Protein AF-A0A351GIJ2-F1 (afdb_monomer_lite)

Structure (mmCIF, N/CA/C/O backbone):
data_AF-A0A351GIJ2-F1
#
_entry.id   AF-A0A351GIJ2-F1
#
loop_
_atom_site.group_PDB
_atom_site.id
_atom_site.type_symbol
_atom_site.label_atom_id
_atom_site.label_alt_id
_atom_site.label_comp_id
_atom_site.label_asym_id
_atom_site.label_entity_id
_atom_site.label_seq_id
_atom_site.pdbx_PDB_ins_code
_atom_site.Cartn_x
_atom_site.Cartn_y
_atom_site.Cartn_z
_atom_site.occupancy
_atom_site.B_iso_or_equiv
_atom_site.auth_seq_id
_atom_site.auth_comp_id
_atom_site.auth_asym_id
_atom_site.auth_atom_id
_atom_site.pdbx_PDB_model_num
ATOM 1 N N . MET A 1 1 ? 12.794 -3.996 -39.818 1.00 76.31 1 MET A N 1
ATOM 2 C CA . MET A 1 1 ? 11.858 -4.117 -38.677 1.00 76.31 1 MET A CA 1
ATOM 3 C C . MET A 1 1 ? 11.477 -5.567 -38.357 1.00 76.31 1 MET A C 1
ATOM 5 O O . MET A 1 1 ? 12.179 -6.161 -37.555 1.00 76.31 1 MET A O 1
ATOM 9 N N . ARG A 1 2 ? 10.475 -6.217 -38.983 1.00 88.00 2 ARG A N 1
ATOM 10 C CA . ARG A 1 2 ? 10.070 -7.598 -38.590 1.00 88.00 2 ARG A CA 1
ATOM 11 C C . ARG A 1 2 ? 11.188 -8.650 -38.690 1.00 88.00 2 ARG A C 1
ATOM 13 O O . ARG A 1 2 ? 11.377 -9.437 -37.772 1.00 88.00 2 ARG A O 1
ATOM 20 N N . HIS A 1 3 ? 11.938 -8.670 -39.792 1.00 91.38 3 HIS A N 1
ATOM 21 C CA . HIS A 1 3 ? 13.037 -9.630 -39.973 1.00 91.38 3 HIS A CA 1
ATOM 22 C C . HIS A 1 3 ? 14.173 -9.437 -38.955 1.00 91.38 3 HIS A C 1
ATOM 24 O O . HIS A 1 3 ? 14.807 -10.408 -38.554 1.00 91.38 3 HIS A O 1
ATOM 30 N N . GLU A 1 4 ? 14.421 -8.200 -38.521 1.00 92.75 4 GLU A N 1
ATOM 31 C CA . GLU A 1 4 ? 15.403 -7.901 -37.473 1.00 92.75 4 GLU A CA 1
ATOM 32 C C . GLU A 1 4 ? 14.892 -8.355 -36.111 1.00 92.75 4 GLU A C 1
ATOM 34 O O . GLU A 1 4 ? 15.634 -9.022 -35.401 1.00 92.75 4 GLU A O 1
ATOM 39 N N . ALA A 1 5 ? 13.614 -8.111 -35.799 1.00 92.12 5 ALA A N 1
ATOM 40 C CA . ALA A 1 5 ? 12.988 -8.603 -34.576 1.00 92.12 5 ALA A CA 1
ATOM 41 C C . ALA A 1 5 ? 13.119 -10.127 -34.440 1.00 92.12 5 ALA A C 1
ATOM 43 O O . ALA A 1 5 ? 13.542 -10.615 -33.397 1.00 92.12 5 ALA A O 1
ATOM 44 N N . VAL A 1 6 ? 12.868 -10.883 -35.516 1.00 93.56 6 VAL A N 1
ATOM 45 C CA . VAL A 1 6 ? 13.059 -12.345 -35.521 1.00 93.56 6 VAL A CA 1
ATOM 46 C C . VAL A 1 6 ? 14.516 -12.725 -35.234 1.00 93.56 6 VAL A C 1
ATOM 48 O O . VAL A 1 6 ? 14.766 -13.610 -34.418 1.00 93.56 6 VAL A O 1
ATOM 51 N N . LYS A 1 7 ? 15.494 -12.049 -35.852 1.00 93.75 7 LYS A N 1
ATOM 52 C CA . LYS A 1 7 ? 16.920 -12.295 -35.570 1.00 93.75 7 LYS A CA 1
ATOM 53 C C . LYS A 1 7 ? 17.274 -11.987 -34.112 1.00 93.75 7 LYS A C 1
ATOM 55 O O . LYS A 1 7 ? 17.999 -12.762 -33.493 1.00 93.75 7 LYS A O 1
ATOM 60 N N . THR A 1 8 ? 16.743 -10.897 -33.555 1.00 92.81 8 THR A N 1
ATOM 61 C CA . THR A 1 8 ? 16.929 -10.527 -32.147 1.00 92.81 8 THR A CA 1
ATOM 62 C C . THR A 1 8 ? 16.378 -11.605 -31.224 1.00 92.81 8 THR A C 1
ATOM 64 O O . THR A 1 8 ? 17.114 -12.063 -30.352 1.00 92.81 8 THR A O 1
ATOM 67 N N . VAL A 1 9 ? 15.144 -12.067 -31.450 1.00 91.75 9 VAL A N 1
ATOM 68 C CA . VAL A 1 9 ? 14.516 -13.153 -30.675 1.00 91.75 9 VAL A CA 1
ATOM 69 C C . VAL A 1 9 ? 15.395 -14.404 -30.682 1.00 91.75 9 VAL A C 1
ATOM 71 O O . VAL A 1 9 ? 15.708 -14.936 -29.622 1.00 91.75 9 VAL A O 1
ATOM 74 N N . LEU A 1 10 ? 15.864 -14.833 -31.859 1.00 91.25 10 LEU A N 1
ATOM 75 C CA . LEU A 1 10 ? 16.705 -16.029 -32.013 1.00 91.25 10 LEU A CA 1
ATOM 76 C C . LEU A 1 10 ? 18.059 -15.924 -31.289 1.00 91.25 10 LEU A C 1
ATOM 78 O O . LEU A 1 10 ? 18.666 -16.943 -30.968 1.00 91.25 10 LEU A O 1
ATOM 82 N N . SER A 1 11 ? 18.540 -14.706 -31.030 1.00 92.00 11 SER A N 1
ATOM 83 C CA . SER A 1 11 ? 19.789 -14.461 -30.299 1.00 92.00 11 SER A CA 1
ATOM 84 C C . SER A 1 11 ? 19.625 -14.443 -28.772 1.00 92.00 11 SER A C 1
ATOM 86 O O . SER A 1 11 ? 20.621 -14.552 -28.049 1.00 92.00 11 SER A O 1
ATOM 88 N N . ARG A 1 12 ? 18.390 -14.305 -28.259 1.00 90.00 12 ARG A N 1
ATOM 89 C CA . ARG A 1 12 ? 18.123 -14.224 -26.816 1.00 90.00 12 ARG A CA 1
ATOM 90 C C . ARG A 1 12 ? 18.382 -15.588 -26.172 1.00 90.00 12 ARG A C 1
ATOM 92 O O . ARG A 1 12 ? 17.851 -16.610 -26.592 1.00 90.00 12 ARG A O 1
ATOM 99 N N . LYS A 1 13 ? 19.201 -15.605 -25.118 1.00 86.31 13 LYS A N 1
ATOM 100 C CA . LYS A 1 13 ? 19.408 -16.788 -24.273 1.00 86.31 13 LYS A CA 1
ATOM 101 C C . LYS A 1 13 ? 18.549 -16.660 -23.025 1.00 86.31 13 LYS A C 1
ATOM 103 O O . LYS A 1 13 ? 18.655 -15.657 -22.320 1.00 86.31 13 LYS A O 1
ATOM 108 N N . ASN A 1 14 ? 17.758 -17.686 -22.725 1.00 80.88 14 ASN A N 1
ATOM 109 C CA . ASN A 1 14 ? 17.020 -17.754 -21.469 1.00 80.88 14 ASN A CA 1
ATOM 110 C C . ASN A 1 14 ? 18.013 -17.777 -20.303 1.00 80.88 14 ASN A C 1
ATOM 112 O O . ASN A 1 14 ? 18.781 -18.727 -20.144 1.00 80.88 14 ASN A O 1
ATOM 116 N N . LYS A 1 15 ? 18.018 -16.715 -19.498 1.00 77.12 15 LYS A N 1
ATOM 117 C CA . LYS A 1 15 ? 18.771 -16.674 -18.246 1.00 77.12 15 LYS A CA 1
ATOM 118 C C . LYS A 1 15 ? 17.846 -17.135 -17.131 1.00 77.12 15 LYS A C 1
ATOM 120 O O . LYS A 1 15 ? 17.004 -16.374 -16.671 1.00 77.12 15 LYS A O 1
ATOM 125 N N . PHE A 1 16 ? 18.011 -18.380 -16.706 1.00 72.50 16 PHE A N 1
ATOM 126 C CA . PHE A 1 16 ? 17.404 -18.861 -15.472 1.00 72.50 16 PHE A CA 1
ATOM 127 C C . PHE A 1 16 ? 18.376 -18.603 -14.328 1.00 72.50 16 PHE A C 1
ATOM 129 O O . PHE A 1 16 ? 19.448 -19.203 -14.262 1.00 72.50 16 PHE A O 1
ATOM 136 N N . THR A 1 17 ? 18.017 -17.693 -13.432 1.00 69.38 17 THR A N 1
ATOM 137 C CA . THR A 1 17 ? 18.768 -17.477 -12.197 1.00 69.38 17 THR A CA 1
ATOM 138 C C . THR A 1 17 ? 18.188 -18.402 -11.132 1.00 69.38 17 THR A C 1
ATOM 140 O O . THR A 1 17 ? 17.121 -18.129 -10.585 1.00 69.38 17 THR A O 1
ATOM 143 N N . TYR A 1 18 ? 18.867 -19.516 -10.846 1.00 61.94 18 TYR A N 1
ATOM 144 C CA . TYR A 1 18 ? 18.498 -20.384 -9.727 1.00 61.94 18 TYR A CA 1
ATOM 145 C C . TYR A 1 18 ? 18.818 -19.668 -8.410 1.00 61.94 18 TYR A C 1
ATOM 147 O O . TYR A 1 18 ? 19.984 -19.504 -8.051 1.00 61.94 18 TYR A O 1
ATOM 155 N N . LYS A 1 19 ? 17.790 -19.210 -7.691 1.00 64.81 19 LYS A N 1
ATOM 156 C CA . LYS A 1 19 ? 17.934 -18.587 -6.367 1.00 64.81 19 LYS A CA 1
ATOM 157 C C . LYS A 1 19 ? 17.954 -19.642 -5.246 1.00 64.81 19 LYS A C 1
ATOM 159 O O . LYS A 1 19 ? 17.155 -19.542 -4.332 1.00 64.81 19 LYS A O 1
ATOM 164 N N . GLY A 1 20 ? 18.866 -20.618 -5.286 1.00 73.19 20 GLY A N 1
ATOM 165 C CA . GLY A 1 20 ? 19.113 -21.544 -4.162 1.00 73.19 20 GLY A CA 1
ATOM 166 C C . GLY A 1 20 ? 17.870 -22.260 -3.596 1.00 73.19 20 GLY A C 1
ATOM 167 O O . GLY A 1 20 ? 16.821 -22.316 -4.234 1.00 73.19 20 GLY A O 1
ATOM 168 N N . ASP A 1 21 ? 17.988 -22.790 -2.374 1.00 75.00 21 ASP A N 1
ATOM 169 C CA . ASP A 1 21 ? 16.849 -23.335 -1.624 1.00 75.00 21 ASP A CA 1
ATOM 170 C C . ASP A 1 21 ? 15.984 -22.190 -1.075 1.00 75.00 21 ASP A C 1
ATOM 172 O O . ASP A 1 21 ? 16.304 -21.548 -0.069 1.00 75.00 21 ASP A O 1
ATOM 176 N N . VAL A 1 22 ? 14.870 -21.912 -1.753 1.00 77.38 22 VAL A N 1
ATOM 177 C CA . VAL A 1 22 ? 13.901 -20.895 -1.332 1.00 77.38 22 VAL A CA 1
ATOM 178 C C . VAL A 1 22 ? 12.926 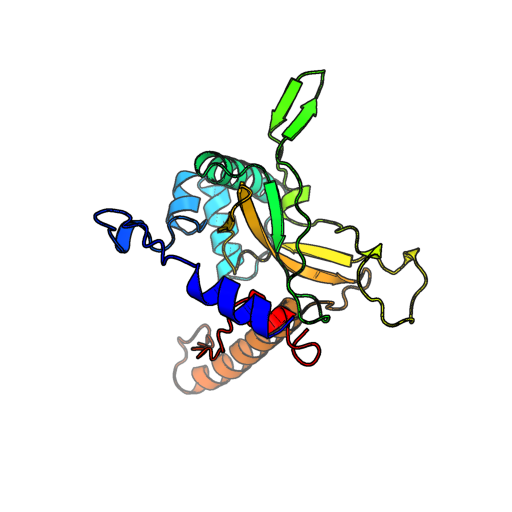-21.507 -0.329 1.00 77.38 22 VAL A C 1
ATOM 180 O O . VAL A 1 22 ? 12.096 -22.345 -0.672 1.00 77.38 22 VAL A O 1
ATOM 183 N N . SER A 1 23 ? 12.968 -21.046 0.921 1.00 87.88 23 SER A N 1
ATOM 184 C CA . SER A 1 23 ? 11.896 -21.336 1.876 1.00 87.88 23 SER A CA 1
ATOM 185 C C . SER A 1 23 ? 10.701 -20.427 1.590 1.00 87.88 23 SER A C 1
ATOM 187 O O . SER A 1 23 ? 10.776 -19.219 1.821 1.00 87.88 23 SER A O 1
ATOM 189 N N . PHE A 1 24 ? 9.591 -21.005 1.123 1.00 87.25 24 PHE A N 1
ATOM 190 C CA . PHE A 1 24 ? 8.362 -20.257 0.832 1.00 87.25 24 PHE A CA 1
ATOM 191 C C . PHE A 1 24 ? 7.872 -19.463 2.048 1.00 87.25 24 PHE A C 1
ATOM 193 O O . PHE A 1 24 ? 7.564 -18.285 1.926 1.00 87.25 24 PHE A O 1
ATOM 200 N N . THR A 1 25 ? 7.902 -20.063 3.241 1.00 89.38 25 THR A N 1
ATOM 201 C CA . THR A 1 25 ? 7.499 -19.408 4.494 1.00 89.38 25 THR A CA 1
ATOM 202 C C . THR A 1 25 ? 8.353 -18.186 4.828 1.00 89.38 25 THR A C 1
ATOM 204 O O . THR A 1 25 ? 7.851 -17.245 5.427 1.00 89.38 25 THR A O 1
ATOM 207 N N . LYS A 1 26 ? 9.638 -18.178 4.443 1.00 87.12 26 LYS A N 1
ATOM 208 C CA . LYS A 1 26 ? 10.516 -17.013 4.638 1.00 87.12 26 LYS A CA 1
ATOM 209 C C . LYS A 1 26 ? 10.301 -15.925 3.587 1.00 87.12 26 LYS A C 1
ATOM 211 O O . LYS A 1 26 ? 10.627 -14.774 3.852 1.00 87.12 26 LYS A O 1
ATOM 216 N N . LEU A 1 27 ? 9.833 -16.294 2.395 1.00 88.56 27 LEU A N 1
ATOM 217 C CA . LEU A 1 27 ? 9.631 -15.374 1.275 1.00 88.56 27 LEU A CA 1
ATOM 218 C C . LEU A 1 27 ? 8.240 -14.732 1.302 1.00 88.56 27 LEU A C 1
ATOM 220 O O . LEU A 1 27 ? 8.090 -13.555 0.981 1.00 88.56 27 LEU A O 1
ATOM 224 N N . TYR A 1 28 ? 7.224 -15.490 1.706 1.00 91.56 28 TYR A N 1
ATOM 225 C CA . TYR A 1 28 ? 5.869 -14.986 1.873 1.00 91.56 28 TYR A CA 1
ATOM 226 C C . TYR A 1 28 ? 5.856 -13.817 2.869 1.00 91.56 28 TYR A C 1
ATOM 228 O O . TYR A 1 28 ? 6.431 -13.913 3.950 1.00 91.56 28 TYR A O 1
ATOM 236 N N . ASN A 1 29 ? 5.237 -12.700 2.477 1.00 93.12 29 ASN A N 1
ATOM 237 C CA . ASN A 1 29 ? 5.194 -11.437 3.226 1.00 93.12 29 ASN A CA 1
ATOM 238 C C . ASN A 1 29 ? 6.552 -10.811 3.598 1.00 93.12 29 ASN A C 1
ATOM 240 O O . ASN A 1 29 ? 6.585 -9.824 4.328 1.00 93.12 29 ASN A O 1
ATOM 244 N N . SER A 1 30 ? 7.684 -11.285 3.062 1.00 93.56 30 SER A N 1
ATOM 245 C CA . SER A 1 30 ? 9.007 -10.800 3.488 1.00 93.56 30 SER A CA 1
ATOM 246 C C . SER A 1 30 ? 9.236 -9.303 3.242 1.00 93.56 30 SER A C 1
ATOM 248 O O . SER A 1 30 ? 10.095 -8.700 3.888 1.00 93.56 30 SER A O 1
ATOM 250 N N . ASN A 1 31 ? 8.495 -8.721 2.299 1.00 96.88 31 ASN A N 1
ATOM 251 C CA . ASN A 1 31 ? 8.547 -7.315 1.903 1.00 96.88 31 ASN A CA 1
ATOM 252 C C . ASN A 1 31 ? 7.256 -6.560 2.258 1.00 96.88 31 ASN A C 1
ATOM 254 O O . ASN A 1 31 ? 6.973 -5.533 1.655 1.00 96.88 31 ASN A O 1
ATOM 258 N N . VAL A 1 32 ? 6.470 -7.047 3.218 1.00 97.81 32 VAL A N 1
ATOM 259 C CA . VAL A 1 32 ? 5.226 -6.407 3.667 1.00 97.81 32 VAL A CA 1
ATOM 260 C C . VAL A 1 32 ? 5.387 -5.964 5.121 1.00 97.81 32 VAL A C 1
ATOM 262 O O . VAL A 1 32 ? 5.930 -6.701 5.941 1.00 97.81 32 VAL A O 1
ATOM 265 N N . PHE A 1 33 ? 4.937 -4.753 5.448 1.00 97.81 33 PHE A N 1
ATOM 266 C CA . PHE A 1 33 ? 4.900 -4.230 6.812 1.00 97.81 33 PHE A CA 1
ATOM 267 C C . PHE A 1 33 ? 3.660 -4.773 7.533 1.00 97.81 33 PHE A C 1
ATOM 269 O O . PHE A 1 33 ? 2.686 -4.060 7.774 1.00 97.81 33 PHE A O 1
ATOM 276 N N . ASP A 1 34 ? 3.668 -6.084 7.764 1.00 95.31 34 ASP A N 1
ATOM 277 C CA . ASP A 1 34 ? 2.567 -6.849 8.345 1.00 95.31 34 ASP A CA 1
ATOM 278 C C . ASP A 1 34 ? 2.554 -6.813 9.888 1.00 95.31 34 ASP A C 1
ATOM 280 O O . ASP A 1 34 ? 3.276 -6.039 10.513 1.00 95.31 34 ASP A O 1
ATOM 284 N N . ASP A 1 35 ? 1.706 -7.631 10.526 1.00 94.75 35 ASP A N 1
ATOM 285 C CA . ASP A 1 35 ? 1.580 -7.688 11.994 1.00 94.75 35 ASP A CA 1
ATOM 286 C C . ASP A 1 35 ? 2.915 -7.964 12.699 1.00 94.75 35 ASP A C 1
ATOM 288 O O . ASP A 1 35 ? 3.213 -7.326 13.709 1.00 94.75 35 ASP A O 1
ATOM 292 N N . LEU A 1 36 ? 3.732 -8.873 12.157 1.00 94.25 36 LEU A N 1
ATOM 293 C CA . LEU A 1 36 ? 5.030 -9.217 12.737 1.00 94.25 36 LEU A CA 1
ATOM 294 C C . LEU A 1 36 ? 6.000 -8.046 12.606 1.00 94.25 36 LEU A C 1
ATOM 296 O O . LEU A 1 36 ? 6.571 -7.610 13.604 1.00 94.25 36 LEU A O 1
ATOM 300 N N . ALA A 1 37 ? 6.110 -7.471 11.407 1.00 96.31 37 ALA A N 1
ATOM 301 C CA . ALA A 1 37 ? 6.961 -6.308 11.191 1.00 96.31 37 ALA A CA 1
ATOM 302 C C . ALA A 1 37 ? 6.529 -5.112 12.057 1.00 96.31 37 ALA A C 1
ATOM 304 O O . ALA A 1 37 ? 7.365 -4.424 12.641 1.00 96.31 37 ALA A O 1
ATOM 305 N N . MET A 1 38 ? 5.226 -4.874 12.209 1.00 97.19 38 MET A N 1
ATOM 306 C CA . MET A 1 38 ? 4.739 -3.809 13.079 1.00 97.19 38 MET A CA 1
ATOM 307 C C . MET A 1 38 ? 5.091 -4.053 14.551 1.00 97.19 38 MET A C 1
ATOM 309 O O . MET A 1 38 ? 5.428 -3.101 15.247 1.00 97.19 38 MET A O 1
ATOM 313 N N . ARG A 1 39 ? 5.045 -5.295 15.045 1.00 96.75 39 ARG A N 1
ATOM 314 C CA . ARG A 1 39 ? 5.441 -5.613 16.430 1.00 96.75 39 ARG A CA 1
ATOM 315 C C . ARG A 1 39 ? 6.930 -5.407 16.685 1.00 96.75 39 ARG A C 1
ATOM 317 O O . ARG A 1 39 ? 7.287 -4.987 17.781 1.00 96.75 39 ARG A O 1
ATOM 324 N N . ASP A 1 40 ? 7.765 -5.686 15.690 1.00 96.94 40 ASP A N 1
ATOM 325 C CA . ASP A 1 40 ? 9.220 -5.565 15.808 1.00 96.94 40 ASP A CA 1
ATOM 326 C C . ASP A 1 40 ? 9.698 -4.106 15.723 1.00 96.94 40 ASP A C 1
ATOM 328 O O . ASP A 1 40 ? 10.693 -3.742 16.351 1.00 96.94 40 ASP A O 1
ATOM 332 N N . PHE A 1 41 ? 8.998 -3.261 14.956 1.00 97.81 41 PHE A N 1
ATOM 333 C CA . PHE A 1 41 ? 9.453 -1.901 14.633 1.00 97.81 41 PHE A CA 1
ATOM 334 C C . PHE A 1 41 ? 8.611 -0.771 15.243 1.00 97.81 41 PHE A C 1
ATOM 336 O O . PHE A 1 41 ? 9.037 0.386 15.207 1.00 97.81 41 PHE A O 1
ATOM 343 N N . LEU A 1 42 ? 7.426 -1.052 15.793 1.00 97.56 42 LEU A N 1
ATOM 344 C CA . LEU A 1 42 ? 6.580 -0.045 16.443 1.00 97.56 42 LEU A CA 1
ATOM 345 C C . LEU A 1 42 ? 6.619 -0.172 17.967 1.00 97.56 42 LEU A C 1
ATOM 347 O O . LEU A 1 42 ? 6.766 -1.255 18.527 1.00 97.56 42 LEU A O 1
ATOM 351 N N . SER A 1 43 ? 6.389 0.949 18.658 1.00 95.50 43 SER A N 1
ATOM 352 C CA . SER A 1 43 ? 6.037 0.883 20.078 1.00 95.50 43 SER A CA 1
ATOM 353 C C . SER A 1 43 ? 4.690 0.174 20.251 1.00 95.50 43 SER A C 1
ATOM 355 O O . SER A 1 43 ? 3.850 0.173 19.344 1.00 95.50 43 SER A O 1
ATOM 357 N N . LYS A 1 44 ? 4.446 -0.378 21.443 1.00 95.81 44 LYS A N 1
ATOM 358 C CA . LYS A 1 44 ? 3.183 -1.049 21.770 1.00 95.81 44 LYS A CA 1
ATOM 359 C C . LYS A 1 44 ? 1.971 -0.153 21.492 1.00 95.81 44 LYS A C 1
ATOM 361 O O . LYS A 1 44 ? 0.992 -0.599 20.902 1.00 95.81 44 LYS A O 1
ATOM 366 N N . GLU A 1 45 ? 2.053 1.119 21.865 1.00 95.75 45 GLU A N 1
ATOM 367 C CA . GLU A 1 45 ? 0.979 2.101 21.695 1.00 95.75 45 GLU A CA 1
ATOM 368 C C . GLU A 1 45 ? 0.729 2.417 20.215 1.00 95.75 45 GLU A C 1
ATOM 370 O O . GLU A 1 45 ? -0.423 2.501 19.784 1.00 95.75 45 GLU A O 1
ATOM 375 N N . ALA A 1 46 ? 1.798 2.559 19.425 1.00 96.06 46 ALA A N 1
ATOM 376 C CA . ALA A 1 46 ? 1.700 2.794 17.989 1.00 96.06 46 ALA A CA 1
ATOM 377 C C . ALA A 1 46 ? 1.090 1.580 17.270 1.00 96.06 46 ALA A C 1
ATOM 379 O O . ALA A 1 46 ? 0.149 1.743 16.492 1.00 96.06 46 ALA A O 1
ATOM 380 N N . TYR A 1 47 ? 1.549 0.368 17.596 1.00 96.75 47 TYR A N 1
ATOM 381 C CA . TYR A 1 47 ? 0.981 -0.884 17.091 1.00 96.75 47 TYR A CA 1
ATOM 382 C C . TYR A 1 47 ? -0.515 -1.011 17.415 1.00 96.75 47 TYR A C 1
ATOM 384 O O . TYR A 1 47 ? -1.329 -1.287 16.530 1.00 96.75 47 TYR A O 1
ATOM 392 N N . GLU A 1 48 ? -0.904 -0.774 18.671 1.00 95.38 48 GLU A N 1
ATOM 393 C CA . GLU A 1 48 ? -2.307 -0.822 19.090 1.00 95.38 48 GLU A CA 1
ATOM 394 C C . GLU A 1 48 ? -3.152 0.239 18.374 1.00 95.38 48 GLU A C 1
ATOM 396 O O . GLU A 1 48 ? -4.302 -0.028 18.017 1.00 95.38 48 GLU A O 1
ATOM 401 N N . SER A 1 49 ? -2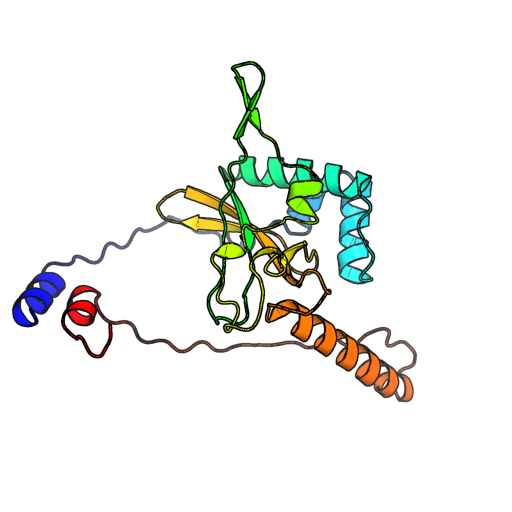.593 1.430 18.133 1.00 94.94 49 SER A N 1
ATOM 402 C CA . SER A 1 49 ? -3.268 2.498 17.393 1.00 94.94 49 SER A CA 1
ATOM 403 C C . SER A 1 49 ? -3.522 2.111 15.934 1.00 94.94 49 SER A C 1
ATOM 405 O O . SER A 1 49 ? -4.636 2.313 15.449 1.00 94.94 49 SER A O 1
ATOM 407 N N . VAL A 1 50 ? -2.530 1.544 15.238 1.00 95.44 50 VAL A N 1
ATOM 408 C CA . VAL A 1 50 ? -2.696 1.067 13.852 1.00 95.44 50 VAL A CA 1
ATOM 409 C C . VAL A 1 50 ? -3.680 -0.099 13.813 1.00 95.44 50 VAL A C 1
ATOM 411 O O . VAL A 1 50 ? -4.632 -0.075 13.040 1.00 95.44 50 VAL A O 1
ATOM 414 N N . SER A 1 51 ? -3.541 -1.069 14.717 1.00 94.81 51 SER A N 1
ATOM 415 C CA . SER A 1 51 ? -4.431 -2.234 14.797 1.00 94.81 51 SER A CA 1
ATOM 416 C C . SER A 1 51 ? -5.896 -1.850 15.028 1.00 94.81 51 SER A C 1
ATOM 418 O O . SER A 1 51 ? -6.796 -2.441 14.430 1.00 94.81 51 SER A O 1
ATOM 420 N N . LYS A 1 52 ? -6.159 -0.851 15.881 1.00 93.31 52 LYS A N 1
ATOM 421 C CA . LYS A 1 52 ? -7.508 -0.296 16.077 1.00 93.31 52 LYS A CA 1
ATOM 422 C C . LYS A 1 52 ? -8.000 0.441 14.837 1.00 93.31 52 LYS A C 1
ATOM 424 O O . LYS A 1 52 ? -9.169 0.313 14.495 1.00 93.31 52 LYS A O 1
ATOM 429 N N . SER A 1 53 ? -7.129 1.182 14.153 1.00 93.19 53 SER A N 1
ATOM 430 C CA . SER A 1 53 ? -7.475 1.857 12.898 1.00 93.19 53 SER A CA 1
ATOM 431 C C . SER A 1 53 ? -7.921 0.862 11.824 1.00 93.19 53 SER A C 1
ATOM 433 O O . SER A 1 53 ? -8.994 1.027 11.253 1.00 93.19 53 SER A O 1
ATOM 435 N N . VAL A 1 54 ? -7.173 -0.230 11.647 1.00 92.56 54 VAL A N 1
ATOM 436 C CA . VAL A 1 54 ? -7.483 -1.312 10.697 1.00 92.56 54 VAL A CA 1
ATOM 437 C C . VAL A 1 54 ? -8.813 -1.998 11.022 1.00 92.56 54 VAL A C 1
ATOM 439 O O . VAL A 1 54 ? -9.606 -2.259 10.124 1.00 92.56 54 VAL A O 1
ATOM 442 N N . LYS A 1 55 ? -9.068 -2.302 12.303 1.00 88.62 55 LYS A N 1
ATOM 443 C CA . LYS A 1 55 ? -10.258 -3.062 12.728 1.00 88.62 55 LYS A CA 1
ATOM 444 C C . LYS A 1 55 ? -11.527 -2.221 12.828 1.00 88.62 55 LYS A C 1
ATOM 446 O O . LYS A 1 55 ? -12.610 -2.722 12.558 1.00 88.62 55 LYS A O 1
ATOM 451 N N . GLU A 1 56 ? -11.401 -0.978 13.283 1.00 87.31 56 GLU A N 1
ATOM 452 C CA . GLU A 1 56 ? -12.536 -0.134 13.676 1.00 87.31 56 GLU A CA 1
ATOM 453 C C . GLU A 1 56 ? -12.702 1.099 12.773 1.00 87.31 56 GLU A C 1
ATOM 455 O O . GLU A 1 56 ? -13.626 1.883 12.980 1.00 87.31 56 GLU A O 1
ATOM 460 N N . GLY A 1 57 ? -11.804 1.323 11.806 1.00 84.00 57 GLY A N 1
ATOM 461 C CA . GLY A 1 57 ? -11.816 2.513 10.947 1.00 84.00 57 GLY A CA 1
ATOM 462 C C . GLY A 1 57 ? -11.488 3.813 11.691 1.00 84.00 57 GLY A C 1
ATOM 463 O O . GLY A 1 57 ? -11.847 4.900 11.239 1.00 84.00 57 GLY A O 1
ATOM 464 N N . LYS A 1 58 ? -10.847 3.726 12.864 1.00 84.56 58 LYS A N 1
ATOM 465 C CA . LYS A 1 58 ? -10.497 4.897 13.681 1.00 84.56 58 LYS A CA 1
ATOM 466 C C . LYS A 1 58 ? -9.308 5.655 13.104 1.00 84.56 58 LYS A C 1
ATOM 468 O O . LYS A 1 58 ? -8.351 5.060 12.619 1.00 84.56 58 LYS A O 1
ATOM 473 N N . THR A 1 59 ? -9.323 6.976 13.237 1.00 86.75 59 THR A N 1
ATOM 474 C CA . THR A 1 59 ? -8.201 7.832 12.835 1.00 86.75 59 THR A CA 1
ATOM 475 C C . THR A 1 59 ? -6.985 7.612 13.733 1.00 86.75 59 THR A C 1
ATOM 477 O O . THR A 1 59 ? -7.111 7.583 14.961 1.00 86.75 59 THR A O 1
ATOM 480 N N . ILE A 1 60 ? -5.797 7.540 13.138 1.00 89.69 60 ILE A N 1
ATOM 481 C CA . ILE A 1 60 ? -4.530 7.529 13.875 1.00 89.69 60 ILE A CA 1
ATOM 482 C C . ILE A 1 60 ? -4.184 8.975 14.235 1.00 89.69 60 ILE A C 1
ATOM 484 O O . ILE A 1 60 ? -4.092 9.839 13.365 1.00 89.69 60 ILE A O 1
ATOM 488 N N . ASN A 1 61 ? -4.009 9.262 15.526 1.00 89.44 61 ASN A N 1
ATOM 489 C CA . ASN A 1 61 ? -3.644 10.613 15.945 1.00 89.44 61 ASN A CA 1
ATOM 490 C C . ASN A 1 61 ? -2.215 10.964 15.501 1.00 89.44 61 ASN A C 1
ATOM 492 O O . ASN A 1 61 ? -1.369 10.091 15.304 1.00 89.44 61 ASN A O 1
ATOM 496 N N . ARG A 1 62 ? -1.927 12.264 15.400 1.00 89.81 62 ARG A N 1
ATOM 497 C CA . ARG A 1 62 ? -0.650 12.758 14.872 1.00 89.81 62 ARG A CA 1
ATOM 498 C C . ARG A 1 62 ? 0.574 12.222 15.615 1.00 89.81 62 ARG A C 1
ATOM 500 O O . ARG A 1 62 ? 1.565 11.878 14.982 1.00 89.81 62 ARG A O 1
ATOM 507 N N . LYS A 1 63 ? 0.503 12.145 16.946 1.00 93.12 63 LYS A N 1
ATOM 508 C CA . LYS A 1 63 ? 1.610 11.653 17.773 1.00 93.12 63 LYS A CA 1
ATOM 509 C C . LYS A 1 63 ? 1.913 10.190 17.452 1.00 93.12 63 LYS A C 1
ATOM 511 O O . LYS A 1 63 ? 3.067 9.839 17.250 1.00 93.12 63 LYS A O 1
ATOM 516 N N . MET A 1 64 ? 0.883 9.349 17.372 1.00 94.81 64 MET A N 1
ATOM 517 C CA . MET A 1 64 ? 1.038 7.941 17.003 1.00 94.81 64 MET A CA 1
ATOM 518 C C . MET A 1 64 ? 1.527 7.799 15.565 1.00 94.81 64 MET A C 1
ATOM 520 O O . MET A 1 64 ? 2.426 7.005 15.323 1.00 94.81 64 MET A O 1
ATOM 524 N N . ALA A 1 65 ? 1.022 8.612 14.636 1.00 94.12 65 ALA A N 1
ATOM 525 C CA . ALA A 1 65 ? 1.493 8.615 13.256 1.00 94.12 65 ALA A CA 1
ATOM 526 C C . ALA A 1 65 ? 2.994 8.931 13.135 1.00 94.12 65 ALA A C 1
ATOM 528 O O . ALA A 1 65 ? 3.655 8.364 12.273 1.00 94.12 65 ALA A O 1
ATOM 529 N N . GLU A 1 66 ? 3.552 9.776 14.008 1.00 95.19 66 GLU A N 1
ATOM 530 C CA . GLU A 1 66 ? 4.994 10.067 14.019 1.00 95.19 66 GLU A CA 1
ATOM 531 C C . GLU A 1 66 ? 5.806 8.834 14.439 1.00 95.19 66 GLU A C 1
ATOM 533 O O . GLU A 1 66 ? 6.797 8.484 13.799 1.00 95.19 66 GLU A O 1
ATOM 538 N N . HIS A 1 67 ? 5.344 8.118 15.468 1.00 95.81 67 HIS A N 1
ATOM 539 C CA . HIS A 1 67 ? 5.959 6.857 15.885 1.00 95.81 67 HIS A CA 1
ATOM 540 C C . HIS A 1 67 ? 5.841 5.778 14.801 1.00 95.81 67 HIS A C 1
ATOM 542 O O . HIS A 1 67 ? 6.809 5.060 14.549 1.00 95.81 67 HIS A O 1
ATOM 548 N N . VAL A 1 68 ? 4.688 5.693 14.128 1.00 97.06 68 VAL A N 1
ATOM 549 C CA . VAL A 1 68 ? 4.472 4.764 13.011 1.00 97.06 68 VAL A CA 1
ATOM 550 C C . VAL A 1 68 ? 5.392 5.092 11.842 1.00 97.06 68 VAL A C 1
ATOM 552 O O . VAL A 1 68 ? 6.052 4.191 11.335 1.00 97.06 68 VAL A O 1
ATOM 555 N N . ALA A 1 69 ? 5.497 6.364 11.449 1.00 96.50 69 ALA A N 1
ATOM 556 C CA . ALA A 1 69 ? 6.404 6.795 10.390 1.00 96.50 69 ALA A CA 1
ATOM 557 C C . ALA A 1 69 ? 7.856 6.437 10.737 1.00 96.50 69 ALA A C 1
ATOM 559 O O . ALA A 1 69 ? 8.547 5.816 9.933 1.00 96.50 69 ALA A O 1
ATOM 560 N N . SER A 1 70 ? 8.306 6.726 11.962 1.00 96.69 70 SER A N 1
ATOM 561 C CA . SER A 1 70 ? 9.661 6.373 12.396 1.00 96.69 70 SER A CA 1
ATOM 562 C C . SER A 1 70 ? 9.935 4.866 12.309 1.00 96.69 70 SER A C 1
ATOM 564 O O . SER A 1 70 ? 10.972 4.471 11.775 1.00 96.69 70 SER A O 1
ATOM 566 N N . GLY A 1 71 ? 9.024 4.023 12.804 1.00 97.56 71 GLY A N 1
ATOM 567 C CA . GLY A 1 71 ? 9.196 2.569 12.761 1.00 97.56 71 GLY A CA 1
ATOM 568 C C . GLY A 1 71 ? 9.105 1.995 11.344 1.00 97.56 71 GLY A C 1
ATOM 569 O O . GLY A 1 71 ? 9.943 1.190 10.948 1.00 97.56 71 GLY A O 1
ATOM 570 N N . MET A 1 72 ? 8.162 2.482 10.532 1.00 98.12 72 MET A N 1
ATOM 571 C CA . MET A 1 72 ? 8.023 2.096 9.124 1.00 98.12 72 MET A CA 1
ATOM 572 C C . MET A 1 72 ? 9.263 2.485 8.304 1.00 98.12 72 MET A C 1
ATOM 574 O O . MET A 1 72 ? 9.720 1.698 7.477 1.00 98.12 72 MET A O 1
ATOM 578 N N . LYS A 1 73 ? 9.861 3.654 8.576 1.00 97.44 73 LYS A N 1
ATOM 579 C CA . LYS A 1 73 ? 11.140 4.079 7.985 1.00 97.44 73 LYS A CA 1
ATOM 580 C C . LYS A 1 73 ? 12.264 3.118 8.351 1.00 97.44 73 LYS A C 1
ATOM 582 O O . LYS A 1 73 ? 12.975 2.653 7.470 1.00 97.44 73 LYS A O 1
ATOM 587 N N . GLN A 1 74 ? 12.427 2.813 9.640 1.00 97.62 74 GLN A N 1
ATOM 588 C CA . GLN A 1 74 ? 13.471 1.895 10.110 1.00 97.62 74 GLN A CA 1
ATOM 589 C C . GLN A 1 74 ? 13.327 0.509 9.479 1.00 97.62 74 GLN A C 1
ATOM 591 O O . GLN A 1 74 ? 14.313 -0.062 9.014 1.00 97.62 74 GLN A O 1
ATOM 596 N N . TRP A 1 75 ? 12.097 0.001 9.390 1.00 98.19 75 TRP A N 1
ATOM 597 C CA . TRP A 1 75 ? 11.808 -1.243 8.689 1.00 98.19 75 TRP A CA 1
ATOM 598 C C . TRP A 1 75 ? 12.193 -1.163 7.209 1.00 98.19 75 TRP A C 1
ATOM 600 O O . TRP A 1 75 ? 12.936 -2.019 6.726 1.00 98.19 75 TRP A O 1
ATOM 610 N N . ALA A 1 76 ? 11.770 -0.118 6.497 1.00 98.00 76 ALA A N 1
ATOM 611 C CA . ALA A 1 76 ? 12.064 0.051 5.078 1.00 98.00 76 ALA A CA 1
ATOM 612 C C . ALA A 1 76 ? 13.574 0.155 4.801 1.00 98.00 76 ALA A C 1
ATOM 614 O O . ALA A 1 76 ? 14.092 -0.514 3.904 1.00 98.00 76 ALA A O 1
ATOM 615 N N . LEU A 1 77 ? 14.302 0.918 5.619 1.00 96.62 77 LEU A N 1
ATOM 616 C CA . LEU A 1 77 ? 15.760 1.034 5.548 1.00 96.62 77 LEU A CA 1
ATOM 617 C C . LEU A 1 77 ? 16.453 -0.302 5.845 1.00 96.62 77 LEU A C 1
ATOM 619 O O . LEU A 1 77 ? 17.402 -0.658 5.152 1.00 96.62 77 LEU A O 1
ATOM 623 N N . SER A 1 78 ? 15.944 -1.099 6.796 1.00 96.94 78 SER A N 1
ATOM 624 C CA . SER A 1 78 ? 16.463 -2.455 7.056 1.00 96.94 78 SER A CA 1
ATOM 625 C C . SER A 1 78 ? 16.303 -3.393 5.851 1.00 96.94 78 SER A C 1
ATOM 627 O O . SER A 1 78 ? 17.070 -4.341 5.678 1.00 96.94 78 SER A O 1
ATOM 629 N N . LYS A 1 79 ? 15.330 -3.101 4.979 1.00 96.00 79 LYS A N 1
ATOM 630 C CA . LYS A 1 79 ? 15.109 -3.776 3.695 1.00 96.00 79 LYS A CA 1
ATOM 631 C C . LYS A 1 79 ? 15.887 -3.128 2.548 1.00 96.00 79 LYS A C 1
ATOM 633 O O . LYS A 1 79 ? 15.782 -3.600 1.420 1.00 96.00 79 LYS A O 1
ATOM 638 N N . GLY A 1 80 ? 16.689 -2.097 2.802 1.00 95.25 80 GLY A N 1
ATOM 639 C CA . GLY A 1 80 ? 17.487 -1.394 1.798 1.00 95.25 80 GLY A CA 1
ATOM 640 C C . GLY A 1 80 ? 16.683 -0.444 0.911 1.00 95.25 80 GLY A C 1
ATOM 641 O O . GLY A 1 80 ? 17.140 -0.121 -0.184 1.00 95.25 80 GLY A O 1
ATOM 642 N N . ALA A 1 81 ? 15.487 -0.027 1.336 1.00 96.94 81 ALA A N 1
ATOM 643 C CA . ALA A 1 81 ? 14.732 0.991 0.619 1.00 96.94 81 ALA A CA 1
ATOM 644 C C . ALA A 1 81 ? 15.419 2.356 0.734 1.00 96.94 81 ALA A C 1
ATOM 646 O O . ALA A 1 81 ? 15.854 2.748 1.813 1.00 96.94 81 ALA A O 1
ATOM 647 N N . SER A 1 82 ? 15.500 3.086 -0.374 1.00 94.69 82 SER A N 1
ATOM 648 C CA . SER A 1 82 ? 16.071 4.442 -0.415 1.00 94.69 82 SER A CA 1
ATOM 649 C C . SER A 1 82 ? 15.011 5.526 -0.604 1.00 94.69 82 SER A C 1
ATOM 651 O O . SER A 1 82 ? 15.242 6.682 -0.246 1.00 94.69 82 SER A O 1
ATOM 653 N N . HIS A 1 83 ? 13.846 5.136 -1.121 1.00 95.00 83 HIS A N 1
ATOM 654 C CA . HIS A 1 83 ? 12.726 6.016 -1.424 1.00 95.00 83 HIS A CA 1
ATOM 655 C C . HIS A 1 83 ? 11.440 5.498 -0.784 1.00 95.00 83 HIS A C 1
ATOM 657 O O . HIS A 1 83 ? 11.329 4.319 -0.432 1.00 95.00 83 HIS A O 1
ATOM 663 N N . TYR A 1 84 ? 10.448 6.373 -0.702 1.00 95.62 84 TYR A N 1
ATOM 664 C CA . TYR A 1 84 ? 9.064 6.028 -0.427 1.00 95.62 84 TYR A CA 1
ATOM 665 C C . TYR A 1 84 ? 8.137 6.668 -1.461 1.00 95.62 84 TYR A C 1
ATOM 667 O O . TYR A 1 84 ? 8.506 7.610 -2.160 1.00 95.62 84 TYR A O 1
ATOM 675 N N . THR A 1 85 ? 6.930 6.131 -1.578 1.00 93.88 85 THR A N 1
ATOM 676 C CA . THR A 1 85 ? 5.895 6.654 -2.460 1.00 93.88 85 THR A CA 1
ATOM 677 C C . THR A 1 85 ? 4.508 6.385 -1.896 1.00 93.88 85 THR A C 1
ATOM 679 O O . THR A 1 85 ? 4.260 5.343 -1.283 1.00 93.88 85 THR A O 1
ATOM 682 N N . HIS A 1 86 ? 3.590 7.319 -2.130 1.00 93.38 86 HIS A N 1
ATOM 683 C CA . HIS A 1 86 ? 2.159 7.078 -1.974 1.00 93.38 86 HIS A CA 1
ATOM 684 C C . HIS A 1 86 ? 1.672 6.309 -3.193 1.00 93.38 86 HIS A C 1
ATOM 686 O O . HIS A 1 86 ? 1.735 6.811 -4.312 1.00 93.38 86 HIS A O 1
ATOM 692 N N . TRP A 1 87 ? 1.217 5.085 -2.961 1.00 93.94 87 TRP A N 1
ATOM 693 C CA . TRP A 1 87 ? 0.833 4.139 -3.995 1.00 93.94 87 TRP A CA 1
ATOM 694 C C . TRP A 1 87 ? -0.689 4.114 -4.124 1.00 93.94 87 TRP A C 1
ATOM 696 O O . TRP A 1 87 ? -1.388 3.652 -3.217 1.00 93.94 87 TRP A O 1
ATOM 706 N N . PHE A 1 88 ? -1.206 4.627 -5.242 1.00 91.31 88 PHE A N 1
ATOM 707 C CA . PHE A 1 88 ? -2.646 4.725 -5.487 1.00 91.31 88 PHE A CA 1
ATOM 708 C C . PHE A 1 88 ? -2.999 4.555 -6.969 1.00 91.31 88 PHE A C 1
ATOM 710 O O . PHE A 1 88 ? -2.155 4.659 -7.858 1.00 91.31 88 PHE A O 1
ATOM 717 N N . GLN A 1 89 ? -4.277 4.284 -7.234 1.00 90.69 89 GLN A N 1
ATOM 718 C CA . GLN A 1 89 ? -4.817 4.047 -8.574 1.00 90.69 89 GLN A CA 1
ATOM 719 C C . GLN A 1 89 ? -5.830 5.145 -8.927 1.00 90.69 89 GLN A C 1
ATOM 721 O O . GLN A 1 89 ? -7.010 5.013 -8.580 1.00 90.69 89 GLN A O 1
ATOM 726 N N . PRO A 1 90 ? -5.392 6.246 -9.567 1.00 87.06 90 PRO A N 1
ATOM 727 C CA . P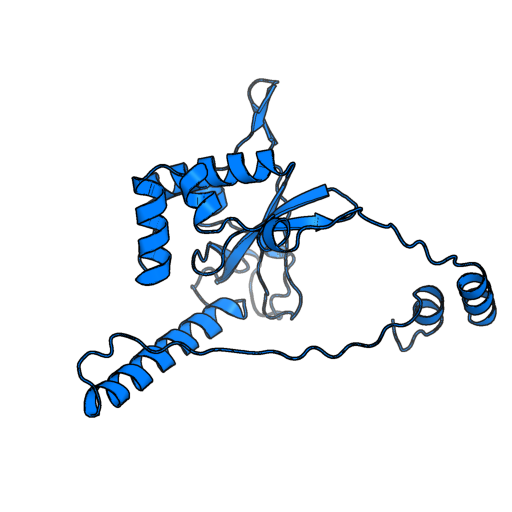RO A 1 90 ? -6.291 7.294 -10.036 1.00 87.06 90 PRO A CA 1
ATOM 728 C C . PRO A 1 90 ? -7.269 6.787 -11.105 1.00 87.06 90 PRO A C 1
ATOM 730 O O . PRO A 1 90 ? -7.065 5.748 -11.735 1.00 87.06 90 PRO A O 1
ATOM 733 N N . LEU A 1 91 ? -8.310 7.579 -11.376 1.00 85.12 91 LEU A N 1
ATOM 734 C CA . LEU A 1 91 ? -9.338 7.266 -12.383 1.00 85.12 91 LEU A CA 1
ATOM 735 C C . LEU A 1 91 ? -8.812 7.146 -13.829 1.00 85.12 91 LEU A C 1
ATOM 737 O O . LEU A 1 91 ? -9.553 6.728 -14.714 1.00 85.12 91 LEU A O 1
ATOM 741 N N . THR A 1 92 ? -7.537 7.453 -14.079 1.00 77.75 92 THR A N 1
ATOM 742 C CA . THR A 1 92 ? -6.865 7.258 -15.375 1.00 77.75 92 THR A CA 1
ATOM 743 C C . THR A 1 92 ? -6.519 5.797 -15.678 1.00 77.75 92 THR A C 1
ATOM 745 O O . THR A 1 92 ? -6.103 5.495 -16.792 1.00 77.75 92 THR A O 1
ATOM 748 N N . GLY A 1 93 ? -6.690 4.884 -14.714 1.00 70.81 93 GLY A N 1
ATOM 749 C CA . GLY A 1 93 ? -6.574 3.436 -14.929 1.00 70.81 93 GLY A CA 1
ATOM 750 C C . GLY A 1 93 ? -5.161 2.860 -14.803 1.00 70.81 93 GLY A C 1
ATOM 751 O O . GLY A 1 93 ? -4.995 1.652 -14.926 1.00 70.81 93 GLY A O 1
ATOM 752 N N . SER A 1 94 ? -4.148 3.682 -14.524 1.00 77.19 94 SER A N 1
ATOM 753 C CA . SER A 1 94 ? -2.786 3.230 -14.201 1.00 77.19 94 SER A CA 1
ATOM 754 C C . SER A 1 94 ? -2.391 3.678 -12.801 1.00 77.19 94 SER A C 1
ATOM 756 O O . SER A 1 94 ? -2.842 4.724 -12.341 1.00 77.19 94 SER A O 1
ATOM 758 N N . THR A 1 95 ? -1.545 2.898 -12.129 1.00 80.88 95 THR A N 1
ATOM 759 C CA . THR A 1 95 ? -0.982 3.265 -10.824 1.00 80.88 95 THR A CA 1
ATOM 760 C C . THR A 1 95 ? -0.177 4.557 -10.937 1.00 80.88 95 THR A C 1
ATOM 762 O O . THR A 1 95 ? 0.640 4.706 -11.846 1.00 80.88 95 THR A O 1
ATOM 765 N N . ALA A 1 96 ? -0.387 5.472 -9.995 1.00 80.06 96 ALA A N 1
ATOM 766 C CA . ALA A 1 96 ? 0.429 6.664 -9.841 1.00 80.06 96 ALA A CA 1
ATOM 767 C C . ALA A 1 96 ? 1.403 6.482 -8.677 1.00 80.06 96 ALA A C 1
ATOM 769 O O . ALA A 1 96 ? 1.026 6.039 -7.591 1.00 80.06 96 ALA A O 1
ATOM 770 N N . GLU A 1 97 ? 2.657 6.854 -8.918 1.00 81.00 97 GLU A N 1
ATOM 771 C CA . GLU A 1 97 ? 3.727 6.825 -7.930 1.00 81.00 97 GLU A CA 1
ATOM 772 C C . GLU A 1 97 ? 4.583 8.083 -8.097 1.00 81.00 97 GLU A C 1
ATOM 774 O O . GLU A 1 97 ? 5.040 8.402 -9.195 1.00 81.00 97 GLU A O 1
ATOM 779 N N . LYS A 1 98 ? 4.826 8.793 -6.995 1.00 83.31 98 LYS A N 1
ATOM 780 C CA . LYS A 1 98 ? 5.867 9.824 -6.900 1.00 83.31 98 LYS A CA 1
ATOM 781 C C . LYS A 1 98 ? 6.890 9.364 -5.876 1.00 83.31 98 LYS A C 1
ATOM 783 O O . LYS A 1 98 ? 6.523 9.108 -4.732 1.00 83.31 98 LYS A O 1
ATOM 788 N N . HIS A 1 99 ? 8.139 9.196 -6.295 1.00 87.44 99 HIS A N 1
ATOM 789 C CA . HIS A 1 99 ? 9.190 8.661 -5.430 1.00 87.44 99 HIS A CA 1
ATOM 790 C C . HIS A 1 99 ? 9.917 9.813 -4.743 1.00 87.44 99 HIS A C 1
ATOM 792 O O . HIS A 1 99 ? 10.579 10.615 -5.399 1.00 87.44 99 HIS A O 1
ATOM 798 N N . ASP A 1 100 ? 9.795 9.875 -3.422 1.00 90.12 100 ASP A N 1
ATOM 799 C CA . ASP A 1 100 ? 10.502 10.822 -2.567 1.00 90.12 100 ASP A CA 1
ATOM 800 C C . ASP A 1 100 ? 11.622 10.087 -1.816 1.00 90.12 100 ASP A C 1
ATOM 802 O O . ASP A 1 100 ? 11.477 8.938 -1.394 1.00 90.12 100 ASP A O 1
ATOM 806 N N . SER A 1 101 ? 12.777 10.735 -1.672 1.00 92.50 101 SER A N 1
ATOM 807 C CA . SER A 1 101 ? 13.926 10.159 -0.967 1.00 92.50 101 SER A CA 1
ATOM 808 C C . SER A 1 101 ? 13.708 10.198 0.545 1.00 92.50 101 SER A C 1
ATOM 810 O O . SER A 1 101 ? 13.185 11.178 1.077 1.00 92.50 101 SER A O 1
ATOM 812 N N . PHE A 1 102 ? 14.185 9.178 1.265 1.00 93.50 102 PHE A N 1
ATOM 813 C CA . PHE A 1 102 ? 14.316 9.277 2.723 1.00 93.50 102 PHE A CA 1
ATOM 814 C C . PHE A 1 102 ? 15.381 10.292 3.146 1.00 93.50 102 PHE A C 1
ATOM 816 O O . PHE A 1 102 ? 15.392 10.717 4.294 1.00 93.50 102 PHE A O 1
ATOM 823 N N . TRP A 1 103 ? 16.297 10.670 2.259 1.00 91.19 103 TRP A N 1
ATOM 824 C CA . TRP A 1 103 ? 17.422 11.542 2.576 1.00 91.19 103 TRP A CA 1
ATOM 825 C C . TRP A 1 103 ? 17.094 13.005 2.305 1.00 91.19 103 TRP A C 1
ATOM 827 O O . TRP A 1 103 ? 16.769 13.374 1.178 1.00 91.19 103 TRP A O 1
ATOM 837 N N . GLU A 1 104 ? 17.296 13.851 3.312 1.00 87.25 104 GLU A N 1
ATOM 838 C CA . GLU A 1 104 ? 17.279 15.307 3.172 1.00 87.25 104 GLU A CA 1
ATOM 839 C C . GLU A 1 104 ? 18.613 15.903 3.663 1.00 87.25 104 GLU A C 1
ATOM 841 O O . GLU A 1 104 ? 19.161 15.455 4.681 1.00 87.25 104 GLU A O 1
ATOM 846 N N . PRO A 1 105 ? 19.168 16.916 2.973 1.00 87.69 105 PRO A N 1
ATOM 847 C CA . PRO A 1 105 ? 20.325 17.645 3.470 1.00 87.69 105 PRO A CA 1
ATOM 848 C C . PRO A 1 105 ? 19.924 18.512 4.671 1.00 87.69 105 PRO A C 1
ATOM 850 O O . PRO A 1 105 ? 19.028 19.347 4.587 1.00 87.69 105 PRO A O 1
ATOM 853 N N . SER A 1 106 ? 20.628 18.353 5.788 1.00 89.38 106 SER A N 1
ATOM 854 C CA . SER A 1 106 ? 20.453 19.157 6.996 1.00 89.38 106 SER A CA 1
ATOM 855 C C . SER A 1 106 ? 21.817 19.524 7.570 1.00 89.38 106 SER A C 1
ATOM 857 O O . SER A 1 106 ? 22.610 18.651 7.924 1.00 89.38 106 SER A O 1
ATOM 859 N N . ASN A 1 107 ? 22.107 20.826 7.655 1.00 89.00 107 ASN A N 1
ATOM 860 C CA . ASN A 1 107 ? 23.377 21.364 8.162 1.00 89.00 107 ASN A CA 1
ATOM 861 C C . ASN A 1 107 ? 24.622 20.725 7.508 1.00 89.00 107 ASN A C 1
ATOM 863 O O . ASN A 1 107 ? 25.586 20.375 8.188 1.00 89.00 107 ASN A O 1
ATOM 867 N N . GLY A 1 108 ? 24.579 20.520 6.187 1.00 87.88 108 GLY A N 1
ATOM 868 C CA . GLY A 1 108 ? 25.679 19.921 5.421 1.00 87.88 108 GLY A CA 1
ATOM 869 C C . GLY A 1 108 ? 25.851 18.407 5.602 1.00 87.88 108 GLY A C 1
ATOM 870 O O . GLY A 1 108 ? 26.819 17.849 5.092 1.00 87.88 108 GLY A O 1
ATOM 871 N N . LYS A 1 109 ? 24.935 17.729 6.305 1.00 87.62 109 LYS A N 1
ATOM 872 C CA . LYS A 1 109 ? 24.906 16.267 6.456 1.00 87.62 109 LYS A CA 1
ATOM 873 C C . LYS A 1 109 ? 23.640 15.689 5.830 1.00 87.62 109 LYS A C 1
ATOM 875 O O . LYS A 1 109 ? 22.596 16.335 5.835 1.00 87.62 109 LYS A O 1
ATOM 880 N N . ALA A 1 110 ? 23.726 14.466 5.321 1.00 88.31 110 ALA A N 1
ATOM 881 C CA . ALA A 1 110 ? 22.549 13.712 4.908 1.00 88.31 110 ALA A CA 1
ATOM 882 C C . ALA A 1 110 ? 21.849 13.145 6.152 1.00 88.31 110 ALA A C 1
ATOM 884 O O . ALA A 1 110 ? 22.496 12.515 6.991 1.00 88.31 110 ALA A O 1
ATOM 885 N N . VAL A 1 111 ? 20.546 13.389 6.282 1.0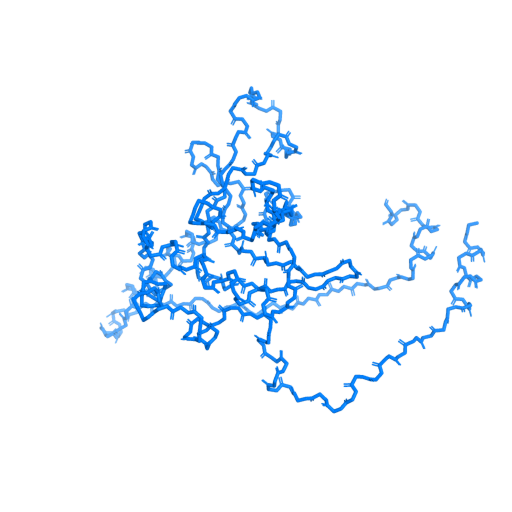0 90.31 111 VAL A N 1
ATOM 886 C CA . VAL A 1 111 ? 19.725 12.880 7.385 1.00 90.31 111 VAL A CA 1
ATOM 887 C C . VAL A 1 111 ? 18.530 12.127 6.817 1.00 90.31 111 VAL A C 1
ATOM 889 O O . VAL A 1 111 ? 17.866 12.607 5.902 1.00 90.31 111 VAL A O 1
ATOM 892 N N . GLU A 1 112 ? 18.245 10.954 7.378 1.00 91.38 112 GLU A N 1
ATOM 893 C CA . GLU A 1 112 ? 17.080 10.150 7.012 1.00 91.38 112 GLU A CA 1
ATOM 894 C C . GLU A 1 112 ? 15.820 10.675 7.704 1.00 91.38 112 GLU A C 1
ATOM 896 O O . GLU A 1 112 ? 15.689 10.604 8.934 1.00 91.38 112 GLU A O 1
ATOM 901 N N . LYS A 1 113 ? 14.837 11.119 6.930 1.00 90.50 113 LYS A N 1
ATOM 902 C CA . LYS A 1 113 ? 13.595 11.698 7.417 1.00 90.50 113 LYS A CA 1
ATOM 903 C C . LYS A 1 113 ? 12.389 11.036 6.765 1.00 90.50 113 LYS A C 1
ATOM 905 O O . LYS A 1 113 ? 12.301 10.874 5.556 1.00 90.50 113 LYS A O 1
ATOM 910 N N . PHE A 1 114 ? 11.437 10.680 7.613 1.00 93.44 114 PHE A N 1
ATOM 911 C CA . PHE A 1 114 ? 10.095 10.271 7.233 1.00 93.44 114 PHE A CA 1
ATOM 912 C C . PHE A 1 114 ? 9.209 10.571 8.437 1.00 93.44 114 PHE A C 1
ATOM 914 O O . PHE A 1 114 ? 9.478 10.076 9.530 1.00 93.44 114 PHE A O 1
ATOM 921 N N . SER A 1 115 ? 8.242 11.466 8.260 1.00 92.56 115 SER A N 1
ATOM 922 C CA . SER A 1 115 ? 7.449 12.043 9.355 1.00 92.56 115 SER A CA 1
ATOM 923 C C . SER A 1 115 ? 5.974 11.701 9.204 1.00 92.56 115 SER A C 1
ATOM 925 O O . SER A 1 115 ? 5.537 11.269 8.137 1.00 92.56 115 SER A O 1
ATOM 927 N N . ALA A 1 116 ? 5.175 11.983 10.232 1.00 90.31 116 ALA A N 1
ATOM 928 C CA . ALA A 1 116 ? 3.727 11.820 10.165 1.00 90.31 116 ALA A CA 1
ATOM 929 C C . ALA A 1 116 ? 3.081 12.609 9.017 1.00 90.31 116 ALA A C 1
ATOM 931 O O . ALA A 1 116 ? 2.077 12.158 8.479 1.00 90.31 116 ALA A O 1
ATOM 932 N N . ASN A 1 117 ? 3.632 13.772 8.640 1.00 87.31 117 ASN A N 1
ATOM 933 C CA . ASN A 1 117 ? 3.142 14.527 7.480 1.00 87.31 117 ASN A CA 1
ATOM 934 C C . ASN A 1 117 ? 3.284 13.693 6.207 1.00 87.31 117 ASN A C 1
ATOM 936 O O . ASN A 1 117 ? 2.312 13.495 5.495 1.00 87.31 117 ASN A O 1
ATOM 940 N N . ALA A 1 118 ? 4.482 13.157 5.970 1.00 87.56 118 ALA A N 1
ATOM 941 C CA . ALA A 1 118 ? 4.760 12.345 4.793 1.00 87.56 118 ALA A CA 1
ATOM 942 C C . ALA A 1 118 ? 3.979 11.024 4.793 1.00 87.56 118 ALA A C 1
ATOM 944 O O . ALA A 1 118 ? 3.675 10.516 3.726 1.00 87.56 118 ALA A O 1
ATOM 945 N N . LEU A 1 119 ? 3.637 10.468 5.960 1.00 88.12 119 LEU A N 1
ATOM 946 C CA . LEU A 1 119 ? 2.856 9.234 6.056 1.00 88.12 119 LEU A CA 1
ATOM 947 C C . LEU A 1 119 ? 1.348 9.467 5.889 1.00 88.12 119 LEU A C 1
ATOM 949 O O . LEU A 1 119 ? 0.707 8.794 5.094 1.00 88.12 119 LEU A O 1
ATOM 953 N N . VAL A 1 120 ? 0.760 10.370 6.677 1.00 85.81 120 VAL A N 1
ATOM 954 C CA . VAL A 1 120 ? -0.702 10.452 6.830 1.00 85.81 120 VAL A CA 1
ATOM 955 C C . VAL A 1 120 ? -1.357 11.151 5.652 1.00 85.81 120 VAL A C 1
ATOM 957 O O . VAL A 1 120 ? -2.406 10.696 5.205 1.00 85.81 120 VAL A O 1
ATOM 960 N N . GLN A 1 121 ? -0.770 12.253 5.181 1.00 79.31 121 GLN A N 1
ATOM 961 C CA . GLN A 1 121 ? -1.347 13.053 4.110 1.00 79.31 121 GLN A CA 1
ATOM 962 C C . GLN A 1 121 ? -0.263 13.785 3.325 1.00 79.31 121 GLN A C 1
ATOM 964 O O . GLN A 1 121 ? 0.379 14.691 3.855 1.00 79.31 121 GLN A O 1
ATOM 969 N N . GLN A 1 122 ? -0.120 13.454 2.045 1.00 73.81 122 GLN A N 1
ATOM 970 C CA . GLN A 1 122 ? 0.773 14.170 1.140 1.00 73.81 122 GLN A CA 1
ATOM 971 C C . GLN A 1 122 ? -0.040 14.897 0.065 1.00 73.81 122 GLN A C 1
ATOM 973 O O . GLN A 1 122 ? -1.055 14.388 -0.416 1.00 73.81 122 GLN A O 1
ATOM 978 N N . GLU A 1 123 ? 0.409 16.095 -0.308 1.00 67.94 123 GLU A N 1
ATOM 979 C CA . GLU A 1 123 ? 0.015 16.760 -1.551 1.00 67.94 123 GLU A CA 1
ATOM 980 C C . GLU A 1 123 ? 0.918 16.200 -2.664 1.00 67.94 123 GLU A C 1
ATOM 982 O O . GLU A 1 123 ? 2.056 16.664 -2.811 1.00 67.94 123 GLU A O 1
ATOM 987 N N . PRO A 1 124 ? 0.505 15.159 -3.417 1.00 59.41 124 PRO A N 1
ATOM 988 C CA . PRO A 1 124 ? 1.193 14.852 -4.659 1.00 59.41 124 PRO A CA 1
ATOM 989 C C . PRO A 1 124 ? 1.086 16.082 -5.560 1.00 59.41 124 PRO A C 1
ATOM 991 O O . PRO A 1 124 ? 0.066 16.774 -5.572 1.00 59.41 124 PRO A O 1
ATOM 994 N N . ASP A 1 125 ? 2.141 16.357 -6.322 1.00 55.03 125 ASP A N 1
ATOM 995 C CA . ASP A 1 125 ? 2.098 17.378 -7.364 1.00 55.03 125 ASP A CA 1
ATOM 996 C C . ASP A 1 125 ? 1.155 16.898 -8.480 1.00 55.03 125 ASP A C 1
ATOM 998 O O . ASP A 1 125 ? 1.555 16.280 -9.466 1.00 55.03 125 ASP A O 1
ATOM 1002 N N . ALA A 1 126 ? -0.141 17.102 -8.248 1.00 50.81 126 ALA A N 1
ATOM 1003 C CA . ALA A 1 126 ? -1.241 16.620 -9.070 1.00 50.81 126 ALA A CA 1
ATOM 1004 C C . ALA A 1 126 ? -1.449 17.472 -10.330 1.00 50.81 126 ALA A C 1
ATOM 1006 O O . ALA A 1 126 ? -2.355 17.191 -11.110 1.00 50.81 126 ALA A O 1
ATOM 1007 N N . SER A 1 127 ? -0.600 18.484 -10.558 1.00 54.28 127 SER A N 1
ATOM 1008 C CA . SER A 1 127 ? -0.637 19.331 -11.756 1.00 54.28 127 SER A CA 1
ATOM 1009 C C . SER A 1 127 ? -0.458 18.537 -13.057 1.00 54.28 127 SER A C 1
ATOM 1011 O O . SER A 1 127 ? -0.923 18.966 -14.110 1.00 54.28 127 SER A O 1
ATOM 1013 N N . SER A 1 128 ? 0.181 17.367 -12.971 1.00 53.34 128 SER A N 1
ATOM 1014 C CA . SER A 1 128 ? 0.433 16.454 -14.089 1.00 53.34 128 SER A CA 1
ATOM 1015 C C . SER A 1 128 ? -0.697 15.450 -14.360 1.00 53.34 128 SER A C 1
ATOM 1017 O O . SER A 1 128 ? -0.654 14.754 -15.375 1.00 53.34 128 SER A O 1
ATOM 1019 N N . LEU A 1 129 ? -1.710 15.356 -13.487 1.00 55.50 129 LEU A N 1
ATOM 1020 C CA . LEU A 1 129 ? -2.802 14.394 -13.649 1.00 55.50 129 LEU A CA 1
ATOM 1021 C C . LEU A 1 129 ? -3.923 14.965 -14.542 1.00 55.50 129 LEU A C 1
ATOM 1023 O O . LEU A 1 129 ? -4.317 16.120 -14.362 1.00 55.50 129 LEU A O 1
ATOM 1027 N N . PRO A 1 130 ? -4.481 14.174 -15.485 1.00 46.94 130 PRO A N 1
ATOM 1028 C CA . PRO A 1 130 ? -5.579 14.602 -16.344 1.00 46.94 130 PRO A CA 1
ATOM 1029 C C . PRO A 1 130 ? -6.780 15.077 -15.523 1.00 46.94 130 PRO A C 1
ATOM 1031 O O . PRO A 1 130 ? -7.392 14.323 -14.773 1.00 46.94 130 PRO A O 1
ATOM 1034 N N . ASN A 1 131 ? -7.139 16.340 -15.702 1.00 49.91 131 ASN A N 1
ATOM 1035 C CA . ASN A 1 131 ? -8.196 17.047 -14.980 1.00 49.91 131 ASN A CA 1
ATOM 1036 C C . ASN A 1 131 ? -9.492 17.201 -15.805 1.00 49.91 131 ASN A C 1
ATOM 1038 O O . ASN A 1 131 ? -10.379 17.971 -15.435 1.00 49.91 131 ASN A O 1
ATOM 1042 N N . GLY A 1 132 ? -9.602 16.502 -16.943 1.00 52.03 132 GLY A N 1
ATOM 1043 C CA . GLY A 1 132 ? -10.815 16.466 -17.770 1.00 52.03 132 GLY A CA 1
ATOM 1044 C C . GLY A 1 132 ? -11.252 17.819 -18.348 1.00 52.03 132 GLY A C 1
ATOM 1045 O O . GLY A 1 132 ? -12.408 17.962 -18.728 1.00 52.03 132 GLY A O 1
ATOM 1046 N N . GLY A 1 133 ? -10.365 18.823 -18.389 1.00 48.62 133 GLY A N 1
ATOM 1047 C CA . GLY A 1 133 ? -10.647 20.147 -18.962 1.00 48.62 133 GLY A CA 1
ATOM 1048 C C . GLY A 1 133 ? -11.613 21.031 -18.160 1.00 48.62 133 GLY A C 1
ATOM 1049 O O . GLY A 1 133 ? -12.043 22.062 -18.668 1.00 48.62 133 GLY A O 1
ATOM 1050 N N . LEU A 1 134 ? -11.961 20.661 -16.923 1.00 43.66 134 LEU A N 1
ATOM 1051 C CA . LEU A 1 134 ? -13.055 21.298 -16.175 1.00 43.66 134 LEU A CA 1
ATOM 1052 C C . LEU A 1 134 ? -12.624 22.279 -15.068 1.00 43.66 134 LEU A C 1
ATOM 1054 O O . LEU A 1 134 ? -13.498 22.777 -14.362 1.00 43.66 134 LEU A O 1
ATOM 1058 N N . ARG A 1 135 ? -11.326 22.565 -14.853 1.00 51.00 135 ARG A N 1
ATOM 1059 C CA . ARG A 1 135 ? -10.887 23.327 -13.660 1.00 51.00 135 ARG A CA 1
ATOM 1060 C C . ARG A 1 135 ? -9.698 24.271 -13.869 1.00 51.00 135 ARG A C 1
ATOM 1062 O O . ARG A 1 135 ? -8.785 23.993 -14.641 1.00 51.00 135 ARG A O 1
ATOM 1069 N N . ASN A 1 136 ? -9.713 25.367 -13.105 1.00 45.91 136 ASN A N 1
ATOM 1070 C CA . ASN A 1 136 ? -8.623 26.335 -12.957 1.00 45.91 136 ASN A CA 1
ATOM 1071 C C . ASN A 1 136 ? -7.444 25.676 -12.207 1.00 45.91 136 ASN A C 1
ATOM 1073 O O . ASN A 1 136 ? -7.661 24.917 -11.263 1.00 45.91 136 ASN A O 1
ATOM 1077 N N . THR A 1 137 ? -6.197 25.964 -12.585 1.00 51.06 137 THR A N 1
ATOM 1078 C CA . THR A 1 137 ? -4.982 25.255 -12.110 1.00 51.06 137 THR A CA 1
ATOM 1079 C C . THR A 1 137 ? -4.774 25.257 -10.589 1.00 51.06 137 THR A C 1
ATOM 1081 O O . THR A 1 137 ? -4.114 24.365 -10.062 1.00 51.06 137 THR A O 1
ATOM 1084 N N . PHE A 1 138 ? -5.364 26.208 -9.860 1.00 43.44 138 PHE A N 1
ATOM 1085 C CA . PHE A 1 138 ? -5.308 26.266 -8.395 1.00 43.44 138 PHE A CA 1
ATOM 1086 C C . PHE A 1 138 ? -6.192 25.210 -7.697 1.00 43.44 138 PHE A C 1
ATOM 1088 O O . PHE A 1 138 ? -5.850 24.748 -6.611 1.00 43.44 138 PHE A O 1
ATOM 1095 N N . GLU A 1 139 ? -7.291 24.784 -8.331 1.00 45.66 139 GLU A N 1
ATOM 1096 C CA . GLU A 1 139 ? -8.253 23.795 -7.806 1.00 45.66 139 GLU A CA 1
ATOM 1097 C C . GLU A 1 139 ? -7.917 22.350 -8.215 1.00 45.66 139 GLU A C 1
ATOM 1099 O O . GLU A 1 139 ? -8.595 21.405 -7.814 1.00 45.66 139 GLU A O 1
ATOM 1104 N N . ALA A 1 140 ? -6.847 22.156 -8.991 1.00 53.28 140 ALA A N 1
ATOM 1105 C CA . ALA A 1 140 ? -6.337 20.844 -9.395 1.00 53.28 140 ALA A CA 1
ATOM 1106 C C . ALA A 1 140 ? -5.517 20.141 -8.291 1.00 53.28 140 ALA A C 1
ATOM 1108 O O . ALA A 1 140 ? -4.833 19.154 -8.553 1.00 53.28 140 ALA A O 1
ATOM 1109 N N . ARG A 1 141 ? -5.555 20.649 -7.051 1.00 65.12 141 ARG A N 1
ATOM 1110 C CA . ARG A 1 141 ? -4.869 20.040 -5.908 1.00 65.12 141 ARG A CA 1
ATOM 1111 C C . ARG A 1 141 ? -5.613 18.787 -5.465 1.00 65.12 141 ARG A C 1
ATOM 1113 O O . ARG A 1 141 ? -6.799 18.839 -5.131 1.00 65.12 141 ARG A O 1
ATOM 1120 N N . GLY A 1 142 ? -4.897 17.671 -5.446 1.00 75.44 142 GLY A N 1
ATOM 1121 C CA . GLY A 1 142 ? -5.358 16.435 -4.839 1.00 75.44 142 GLY A CA 1
ATOM 1122 C C . GLY A 1 142 ? -4.541 16.098 -3.598 1.00 75.44 142 GLY A C 1
ATOM 1123 O O . GLY A 1 142 ? -3.393 16.516 -3.460 1.00 75.44 142 GLY A O 1
ATOM 1124 N N . TYR A 1 143 ? -5.143 15.331 -2.702 1.00 84.50 143 TYR A N 1
ATOM 1125 C CA . TYR A 1 143 ? -4.553 14.886 -1.451 1.00 84.50 143 TYR A CA 1
ATOM 1126 C C . TYR A 1 143 ? -4.537 13.373 -1.421 1.00 84.50 143 TYR A C 1
ATOM 1128 O O . TYR A 1 143 ? -5.542 12.724 -1.709 1.00 84.50 143 TYR A O 1
ATOM 1136 N N . THR A 1 144 ? -3.393 12.822 -1.045 1.00 88.94 144 THR A N 1
ATOM 1137 C CA . THR A 1 144 ? -3.292 11.409 -0.693 1.00 88.94 144 THR A CA 1
ATOM 1138 C C . THR A 1 144 ? -3.513 11.251 0.797 1.00 88.94 144 THR A C 1
ATOM 1140 O O . THR A 1 144 ? -3.082 12.104 1.570 1.00 88.94 144 THR A O 1
ATOM 1143 N N . ALA A 1 145 ? -4.179 10.179 1.207 1.00 90.19 145 ALA A N 1
ATOM 1144 C CA . ALA A 1 145 ? -4.288 9.805 2.609 1.00 90.19 145 ALA A CA 1
ATOM 1145 C C . ALA A 1 145 ? -3.983 8.319 2.775 1.00 90.19 145 ALA A C 1
ATOM 1147 O O . ALA A 1 145 ? -4.523 7.488 2.043 1.00 90.19 145 ALA A O 1
ATOM 1148 N N . TRP A 1 146 ? -3.113 7.982 3.725 1.00 93.44 146 TRP A N 1
ATOM 1149 C CA . TRP A 1 146 ? -2.745 6.590 3.975 1.00 93.44 146 TRP A CA 1
ATOM 1150 C C . TRP A 1 146 ? -3.946 5.767 4.443 1.00 93.44 146 TRP A C 1
ATOM 1152 O O . TRP A 1 146 ? -4.652 6.156 5.375 1.00 93.44 146 TRP A O 1
ATOM 1162 N N . ASP A 1 147 ? -4.151 4.612 3.807 1.00 93.38 147 ASP A N 1
ATOM 1163 C CA . ASP A 1 147 ? -5.109 3.610 4.252 1.00 93.38 147 ASP A CA 1
ATOM 1164 C C . ASP A 1 147 ? -4.383 2.442 4.944 1.00 93.38 147 ASP A C 1
ATOM 1166 O O . ASP A 1 147 ? -3.822 1.576 4.264 1.00 93.38 147 ASP A O 1
ATOM 1170 N N . PRO A 1 148 ? -4.428 2.359 6.286 1.00 92.75 148 PRO A N 1
ATOM 1171 C CA . PRO A 1 148 ? -3.755 1.303 7.031 1.00 92.75 148 PRO A CA 1
ATOM 1172 C C . PRO A 1 148 ? -4.381 -0.083 6.827 1.00 92.75 148 PRO A C 1
ATOM 1174 O O . PRO A 1 148 ? -3.748 -1.072 7.188 1.00 92.75 148 PRO A O 1
ATOM 1177 N N . SER A 1 149 ? -5.589 -0.193 6.252 1.00 92.56 149 SER A N 1
ATOM 1178 C CA . SER A 1 149 ? -6.211 -1.495 5.961 1.00 92.56 149 SER A CA 1
ATOM 1179 C C . SER A 1 149 ? -5.443 -2.302 4.908 1.00 92.56 149 SER A C 1
ATOM 1181 O O . SER A 1 149 ? -5.565 -3.524 4.850 1.00 92.56 149 SER A O 1
ATOM 1183 N N . SER A 1 150 ? -4.639 -1.624 4.084 1.00 95.38 150 SER A N 1
ATOM 1184 C CA . SER A 1 150 ? -3.701 -2.234 3.145 1.00 95.38 150 SER A CA 1
ATOM 1185 C C . SER A 1 150 ? -2.274 -2.002 3.666 1.00 95.38 150 SER A C 1
ATOM 1187 O O . SER A 1 150 ? -1.864 -0.847 3.798 1.00 95.38 150 SER A O 1
ATOM 1189 N N . PRO A 1 151 ? -1.506 -3.057 3.995 1.00 96.62 151 PRO A N 1
ATOM 1190 C CA . PRO A 1 151 ? -0.186 -2.885 4.589 1.00 96.62 151 PRO A CA 1
ATOM 1191 C C . PRO A 1 151 ? 0.785 -2.237 3.598 1.00 96.62 151 PRO A C 1
ATOM 1193 O O . PRO A 1 151 ? 0.762 -2.530 2.401 1.00 96.62 151 PRO A O 1
ATOM 1196 N N . ALA A 1 152 ? 1.666 -1.376 4.110 1.00 97.75 152 ALA A N 1
ATOM 1197 C CA . ALA A 1 152 ? 2.776 -0.850 3.325 1.00 97.75 152 ALA A CA 1
ATOM 1198 C C . ALA A 1 152 ? 3.716 -1.986 2.904 1.00 97.75 152 ALA A C 1
ATOM 1200 O O . ALA A 1 152 ? 3.831 -2.999 3.597 1.00 97.75 152 ALA A O 1
ATOM 1201 N N . PHE A 1 153 ? 4.394 -1.835 1.773 1.00 98.12 153 PHE A N 1
ATOM 1202 C CA . PHE A 1 153 ? 5.255 -2.885 1.235 1.00 98.12 153 PHE A CA 1
ATOM 1203 C C . PHE A 1 153 ? 6.487 -2.307 0.544 1.00 98.12 153 PHE A C 1
ATOM 1205 O O . PHE A 1 153 ? 6.515 -1.139 0.173 1.00 98.12 153 PHE A O 1
ATOM 1212 N N . ILE A 1 154 ? 7.522 -3.126 0.375 1.00 98.12 154 ILE A N 1
ATOM 1213 C CA . ILE A 1 154 ? 8.688 -2.786 -0.436 1.00 98.12 154 ILE A CA 1
ATOM 1214 C C . ILE A 1 154 ? 8.473 -3.310 -1.848 1.00 98.12 154 ILE A C 1
ATOM 1216 O O . ILE A 1 154 ? 8.376 -4.522 -2.060 1.00 98.12 154 ILE A O 1
ATOM 1220 N N . HIS A 1 155 ? 8.450 -2.397 -2.814 1.00 95.50 155 HIS A N 1
ATOM 1221 C CA . HIS A 1 155 ? 8.564 -2.736 -4.222 1.00 95.50 155 HIS A CA 1
ATOM 1222 C C . HIS A 1 155 ? 10.041 -2.728 -4.626 1.00 95.50 155 HIS A C 1
ATOM 1224 O O . HIS A 1 155 ? 10.746 -1.737 -4.428 1.00 95.50 155 HIS A O 1
ATOM 1230 N N . GLU A 1 156 ? 10.520 -3.850 -5.159 1.00 92.94 156 GLU A N 1
ATOM 1231 C CA . GLU A 1 156 ? 11.886 -4.008 -5.659 1.00 92.94 156 GLU A CA 1
ATOM 1232 C C . GLU A 1 156 ? 11.861 -4.036 -7.185 1.00 92.94 156 GLU A C 1
ATOM 1234 O O . GLU A 1 156 ? 11.198 -4.879 -7.789 1.00 92.94 156 GLU A O 1
ATOM 1239 N N . ASN A 1 157 ? 12.608 -3.126 -7.801 1.00 86.12 157 ASN A N 1
ATOM 1240 C CA . ASN A 1 157 ? 12.803 -3.075 -9.242 1.00 86.12 157 ASN A CA 1
ATOM 1241 C C . ASN A 1 157 ? 14.306 -3.093 -9.573 1.00 86.12 157 ASN A C 1
ATOM 1243 O O . ASN A 1 157 ? 15.163 -3.192 -8.695 1.00 86.12 157 ASN A O 1
ATOM 1247 N N . THR A 1 158 ? 14.653 -2.998 -10.855 1.00 83.12 158 THR A N 1
ATOM 1248 C CA . THR A 1 158 ? 16.057 -3.001 -11.303 1.00 83.12 158 THR A CA 1
ATOM 1249 C C . THR A 1 158 ? 16.867 -1.801 -10.810 1.00 83.12 158 THR A C 1
ATOM 1251 O O . THR A 1 158 ? 18.093 -1.851 -10.833 1.00 83.12 158 THR A O 1
ATOM 1254 N N . THR A 1 159 ? 16.202 -0.722 -10.397 1.00 83.31 159 THR A N 1
ATOM 1255 C CA . THR A 1 159 ? 16.831 0.539 -9.976 1.00 83.31 159 THR A CA 1
ATOM 1256 C C . THR A 1 159 ? 16.947 0.688 -8.461 1.00 83.31 159 THR A C 1
ATOM 1258 O O . THR A 1 159 ? 17.719 1.522 -7.994 1.00 83.31 159 THR A O 1
ATOM 1261 N N . GLY A 1 160 ? 16.229 -0.121 -7.680 1.00 90.75 160 GLY A N 1
ATOM 1262 C CA . GLY A 1 160 ? 16.287 -0.066 -6.227 1.00 90.75 160 GLY A CA 1
ATOM 1263 C C . GLY A 1 160 ? 15.038 -0.606 -5.544 1.00 90.75 160 GLY A C 1
ATOM 1264 O O . GLY A 1 160 ? 14.264 -1.382 -6.105 1.00 90.75 160 GLY A O 1
ATOM 1265 N N . ARG A 1 161 ? 14.876 -0.196 -4.286 1.00 95.75 161 ARG A N 1
ATOM 1266 C CA . ARG A 1 161 ? 13.766 -0.579 -3.416 1.00 95.75 161 ARG A CA 1
ATOM 1267 C C . ARG A 1 161 ? 13.048 0.670 -2.923 1.00 95.75 161 ARG A C 1
ATOM 1269 O O . ARG A 1 161 ? 13.691 1.586 -2.403 1.00 95.75 161 ARG A O 1
ATOM 1276 N N . THR A 1 162 ? 11.728 0.666 -3.048 1.00 96.75 162 THR A N 1
ATOM 1277 C CA . THR A 1 162 ? 10.861 1.783 -2.662 1.00 96.75 162 THR A CA 1
ATOM 1278 C C . THR A 1 162 ? 9.811 1.296 -1.672 1.00 96.75 162 THR A C 1
ATOM 1280 O O . THR A 1 162 ? 9.184 0.259 -1.886 1.00 96.75 162 THR A O 1
ATOM 1283 N N . LEU A 1 163 ? 9.621 2.039 -0.582 1.00 97.81 163 LEU A N 1
ATOM 1284 C CA . LEU A 1 163 ? 8.498 1.854 0.332 1.00 97.81 163 LEU A CA 1
ATOM 1285 C C . LEU A 1 163 ? 7.216 2.379 -0.322 1.00 97.81 163 LEU A C 1
ATOM 1287 O O . LEU A 1 163 ? 7.050 3.582 -0.483 1.00 97.81 163 LEU A O 1
ATOM 1291 N N . CYS A 1 164 ? 6.294 1.491 -0.660 1.00 97.06 164 CYS A N 1
ATOM 1292 C CA . CYS A 1 164 ? 4.980 1.825 -1.187 1.00 97.06 164 CYS A CA 1
ATOM 1293 C C . CYS A 1 164 ? 3.963 1.891 -0.044 1.00 97.06 164 CYS A C 1
ATOM 1295 O O . CYS A 1 164 ? 3.782 0.925 0.702 1.00 97.06 164 CYS A O 1
ATOM 1297 N N . ILE A 1 165 ? 3.296 3.036 0.083 1.00 96.88 165 ILE A N 1
ATOM 1298 C CA . ILE A 1 165 ? 2.299 3.327 1.115 1.00 96.88 165 ILE A CA 1
ATOM 1299 C C . ILE A 1 165 ? 0.928 3.355 0.428 1.00 96.88 165 ILE A C 1
ATOM 1301 O O . ILE A 1 165 ? 0.657 4.308 -0.301 1.00 96.88 165 ILE A O 1
ATOM 1305 N N . PRO A 1 166 ? 0.066 2.339 0.608 1.00 95.75 166 PRO A N 1
ATOM 1306 C CA . PRO A 1 166 ? -1.246 2.300 -0.030 1.00 95.75 166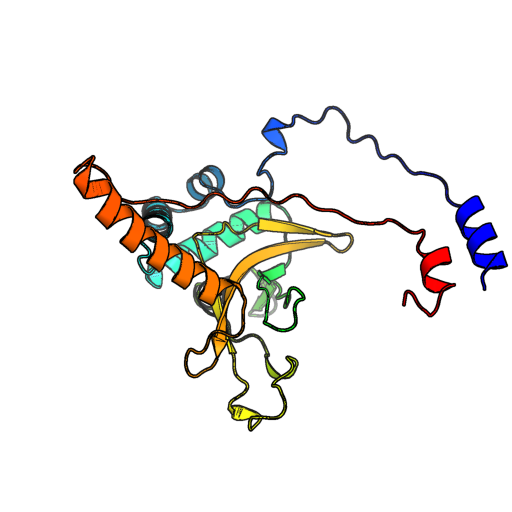 PRO A CA 1
ATOM 1307 C C . PRO A 1 166 ? -2.131 3.456 0.425 1.00 95.75 166 PRO A C 1
ATOM 1309 O O . PRO A 1 166 ? -2.417 3.592 1.617 1.00 95.75 166 PRO A O 1
ATOM 1312 N N . THR A 1 167 ? -2.586 4.285 -0.507 1.00 93.81 167 THR A N 1
ATOM 1313 C CA . THR A 1 167 ? -3.327 5.504 -0.166 1.00 93.81 167 THR A CA 1
ATOM 1314 C C . THR A 1 167 ? -4.594 5.666 -0.979 1.00 93.81 167 THR A C 1
ATOM 1316 O O . THR A 1 167 ? -4.773 5.044 -2.027 1.00 93.81 167 THR A O 1
ATOM 1319 N N . VAL A 1 168 ? -5.501 6.484 -0.451 1.00 92.88 168 VAL A N 1
ATOM 1320 C CA . VAL A 1 168 ? -6.614 7.032 -1.221 1.00 92.88 168 VAL A CA 1
ATOM 1321 C C . VAL A 1 168 ? -6.240 8.390 -1.794 1.00 92.88 168 VAL A C 1
ATOM 1323 O O . VAL A 1 168 ? -5.482 9.121 -1.160 1.00 92.88 168 VAL A O 1
ATOM 1326 N N . PHE A 1 169 ? -6.801 8.751 -2.946 1.00 90.62 169 PHE A N 1
ATOM 1327 C CA . PHE A 1 169 ? -6.594 10.054 -3.582 1.00 90.62 169 PHE A CA 1
ATOM 1328 C C . PHE A 1 169 ? -7.911 10.821 -3.729 1.00 90.62 169 PHE A C 1
ATOM 1330 O O . PHE A 1 169 ? -8.876 10.334 -4.323 1.00 90.62 169 PHE A O 1
ATOM 1337 N N . VAL A 1 170 ? -7.956 12.032 -3.172 1.00 88.00 170 VAL A N 1
ATOM 1338 C CA . VAL A 1 170 ? -9.155 12.879 -3.124 1.00 88.00 170 VAL A CA 1
ATOM 1339 C C . VAL A 1 170 ? -8.871 14.293 -3.619 1.00 88.00 170 VAL A C 1
ATOM 1341 O O . VAL A 1 170 ? -7.748 14.777 -3.519 1.00 88.00 170 VAL A O 1
ATOM 1344 N N . SER A 1 171 ? -9.887 14.978 -4.141 1.00 84.44 171 SER A N 1
ATOM 1345 C CA . SER A 1 171 ? -9.796 16.394 -4.510 1.00 84.44 171 SER A CA 1
ATOM 1346 C C . SER A 1 171 ? -9.755 17.291 -3.271 1.00 84.44 171 SER A C 1
ATOM 1348 O O . SER A 1 171 ? -10.085 16.862 -2.164 1.00 84.44 171 SER A O 1
ATOM 1350 N N . TYR A 1 172 ? -9.420 18.569 -3.460 1.00 75.75 172 TYR A N 1
ATOM 1351 C CA . TYR A 1 172 ? -9.558 19.592 -2.417 1.00 75.75 172 TYR A CA 1
ATOM 1352 C C . TYR A 1 172 ? -10.966 19.637 -1.791 1.00 75.75 172 TYR A C 1
ATOM 1354 O O . TYR A 1 172 ? -11.104 19.850 -0.590 1.00 75.75 172 TYR A O 1
ATOM 1362 N N . ASN A 1 173 ? -12.008 19.351 -2.580 1.00 81.19 173 ASN A N 1
ATOM 1363 C CA . ASN A 1 173 ? -13.400 19.310 -2.119 1.00 81.19 173 ASN A CA 1
ATOM 1364 C C . ASN A 1 173 ? -13.801 17.953 -1.502 1.00 81.19 173 ASN A C 1
ATOM 1366 O O . ASN A 1 173 ? -14.962 17.761 -1.143 1.00 81.19 173 ASN A O 1
ATOM 1370 N N . GLY A 1 174 ? -12.871 16.997 -1.391 1.00 81.00 174 GLY A N 1
ATOM 1371 C CA . GLY A 1 174 ? -13.122 15.658 -0.849 1.00 81.00 174 GLY A CA 1
ATOM 1372 C C . GLY A 1 174 ? -13.779 14.682 -1.831 1.00 81.00 174 GLY A C 1
ATOM 1373 O O . GLY A 1 174 ? -14.256 13.619 -1.421 1.00 81.00 174 GLY A O 1
ATOM 1374 N N . GLU A 1 175 ? -13.818 15.015 -3.122 1.00 86.44 175 GLU A N 1
ATOM 1375 C CA . GLU A 1 175 ? -14.292 14.100 -4.165 1.00 86.44 175 GLU A CA 1
ATOM 1376 C C . GLU A 1 175 ? -13.261 12.984 -4.358 1.00 86.44 175 GLU A C 1
ATOM 1378 O O . GLU A 1 175 ? -12.061 13.245 -4.346 1.00 86.44 175 GLU A O 1
ATOM 1383 N N . ALA A 1 176 ? -13.703 11.741 -4.546 1.00 89.12 176 ALA A N 1
ATOM 1384 C CA . ALA A 1 176 ? -12.781 10.643 -4.823 1.00 89.12 176 ALA A CA 1
ATOM 1385 C C . ALA A 1 176 ? -12.206 10.779 -6.240 1.00 89.12 176 ALA A C 1
ATOM 1387 O O . ALA A 1 176 ? -12.962 10.868 -7.206 1.00 89.12 176 ALA A O 1
ATOM 1388 N N . LEU A 1 177 ? -10.878 10.778 -6.346 1.00 88.69 177 LEU A N 1
ATOM 1389 C CA . LEU A 1 177 ? -10.134 10.831 -7.608 1.00 88.69 177 LEU A CA 1
ATOM 1390 C C . LEU A 1 177 ? -9.407 9.506 -7.898 1.00 88.69 177 LEU A C 1
ATOM 1392 O O . LEU A 1 177 ? -8.548 9.439 -8.779 1.00 88.69 177 LEU A O 1
ATOM 1396 N N . ASP A 1 178 ? -9.764 8.450 -7.169 1.00 91.00 178 ASP A N 1
ATOM 1397 C CA . ASP A 1 178 ? -9.235 7.098 -7.288 1.00 91.00 178 ASP A CA 1
ATOM 1398 C C . ASP A 1 178 ? -10.331 6.029 -7.293 1.00 91.00 178 ASP A C 1
ATOM 1400 O O . ASP A 1 178 ? -11.520 6.297 -7.107 1.00 91.00 178 ASP A O 1
ATOM 1404 N N . TYR A 1 179 ? -9.900 4.783 -7.477 1.00 92.19 179 TYR A N 1
ATOM 1405 C CA . TYR A 1 179 ? -10.761 3.610 -7.345 1.00 92.19 179 TYR A CA 1
ATOM 1406 C C . TYR A 1 179 ? -10.903 3.112 -5.900 1.00 92.19 179 TYR A C 1
ATOM 1408 O O . TYR A 1 179 ? -11.895 2.459 -5.563 1.00 92.19 179 TYR A O 1
ATOM 1416 N N . LYS A 1 180 ? -9.944 3.422 -5.021 1.00 93.88 180 LYS A N 1
ATOM 1417 C CA . LYS A 1 180 ? -9.897 2.858 -3.668 1.00 93.88 180 LYS A CA 1
ATOM 1418 C C . LYS A 1 180 ? -10.912 3.503 -2.727 1.00 93.88 180 LYS A C 1
ATOM 1420 O O . LYS A 1 180 ? -11.603 2.771 -2.018 1.00 93.88 180 LYS A O 1
ATOM 1425 N N . ALA A 1 181 ? -11.080 4.828 -2.732 1.00 93.44 181 ALA A N 1
ATOM 1426 C CA . ALA A 1 181 ? -12.058 5.472 -1.854 1.00 93.44 181 ALA A CA 1
ATOM 1427 C C . ALA A 1 181 ? -13.516 5.047 -2.150 1.00 93.44 181 ALA A C 1
ATOM 1429 O O . ALA A 1 181 ? -14.239 4.733 -1.196 1.00 93.44 181 ALA A O 1
ATOM 1430 N N . PRO A 1 182 ? -13.984 4.968 -3.417 1.00 94.38 182 PRO A N 1
ATOM 1431 C CA . PRO A 1 182 ? -15.316 4.447 -3.731 1.00 94.38 182 PRO A CA 1
ATOM 1432 C C . PRO A 1 182 ? -15.491 2.974 -3.345 1.00 94.38 182 PRO A C 1
ATOM 1434 O O . PRO A 1 182 ? -16.549 2.594 -2.832 1.00 94.38 182 PRO A O 1
ATOM 1437 N N . LEU A 1 183 ? -14.453 2.149 -3.528 1.00 94.81 183 LEU A N 1
ATOM 1438 C CA . LEU A 1 183 ? -14.479 0.738 -3.143 1.00 94.81 183 LEU A CA 1
ATOM 1439 C C . LEU A 1 183 ? -14.640 0.570 -1.626 1.00 94.81 183 LEU A C 1
ATOM 1441 O O . LEU A 1 183 ? -15.524 -0.162 -1.188 1.00 94.81 183 LEU A O 1
ATOM 1445 N N . LEU A 1 184 ? -13.857 1.292 -0.817 1.00 93.56 184 LEU A N 1
ATOM 1446 C CA . LEU A 1 184 ? -13.961 1.249 0.648 1.00 93.56 184 LEU A CA 1
ATOM 1447 C C . LEU A 1 184 ? -15.355 1.668 1.138 1.00 93.56 184 LEU A C 1
ATOM 1449 O O . LEU A 1 184 ? -15.924 1.022 2.021 1.00 93.56 184 LEU A O 1
ATOM 1453 N N . LYS A 1 185 ? -15.940 2.715 0.537 1.00 93.44 185 LYS A N 1
ATOM 1454 C CA . LYS A 1 185 ? -17.318 3.144 0.834 1.00 93.44 185 LYS A CA 1
ATOM 1455 C C . LYS A 1 185 ? -18.334 2.050 0.500 1.00 93.44 185 LYS A C 1
ATOM 1457 O O . LYS A 1 185 ? -19.237 1.797 1.296 1.00 93.44 185 LYS A O 1
ATOM 1462 N N . SER A 1 186 ? -18.166 1.388 -0.641 1.00 95.75 186 SER A N 1
ATOM 1463 C CA . SER A 1 186 ? -19.052 0.310 -1.095 1.00 95.75 186 SER A CA 1
ATOM 1464 C C . SER A 1 186 ? -18.966 -0.916 -0.186 1.00 95.75 186 SER A C 1
ATOM 1466 O O . SER A 1 186 ? -19.996 -1.439 0.232 1.00 95.75 186 SER A O 1
ATOM 1468 N N . ILE A 1 187 ? -17.753 -1.327 0.200 1.00 95.06 187 ILE A N 1
ATOM 1469 C CA . ILE A 1 187 ? -17.533 -2.431 1.146 1.00 95.06 187 ILE A CA 1
ATOM 1470 C C . ILE A 1 187 ? -18.194 -2.122 2.494 1.00 95.06 187 ILE A C 1
ATOM 1472 O O . ILE A 1 187 ? -18.891 -2.974 3.035 1.00 95.06 187 ILE A O 1
ATOM 1476 N N . ASN A 1 188 ? -18.043 -0.899 3.013 1.00 93.81 188 ASN A N 1
ATOM 1477 C CA . ASN A 1 188 ? -18.669 -0.493 4.276 1.00 93.81 188 ASN A CA 1
ATOM 1478 C C . ASN A 1 188 ? -20.207 -0.513 4.207 1.00 93.81 188 ASN A C 1
ATOM 1480 O O . ASN A 1 188 ? -20.869 -0.927 5.159 1.00 93.81 188 ASN A O 1
ATOM 1484 N N . LEU A 1 189 ? -20.782 -0.071 3.083 1.00 96.00 189 LEU A N 1
ATOM 1485 C CA . LEU A 1 189 ? -22.227 -0.110 2.858 1.00 96.00 189 LEU A CA 1
ATOM 1486 C C . LEU A 1 189 ? -22.746 -1.557 2.848 1.00 96.00 189 LEU A C 1
ATOM 1488 O O . LEU A 1 189 ? -23.743 -1.856 3.508 1.00 96.00 189 LEU A O 1
ATOM 1492 N N . ILE A 1 190 ? -22.053 -2.446 2.129 1.00 96.75 190 ILE A N 1
ATOM 1493 C CA . ILE A 1 190 ? -22.398 -3.869 2.043 1.00 96.75 190 ILE A CA 1
ATOM 1494 C C . ILE A 1 190 ? -22.269 -4.542 3.411 1.00 96.75 190 ILE A C 1
ATOM 1496 O O . ILE A 1 190 ? -23.185 -5.257 3.803 1.00 96.75 190 ILE A O 1
ATOM 1500 N N . ASP A 1 191 ? -21.188 -4.285 4.155 1.00 96.00 191 ASP A N 1
ATOM 1501 C CA . ASP A 1 191 ? -20.978 -4.820 5.507 1.00 96.00 191 ASP A CA 1
ATOM 1502 C C . ASP A 1 191 ? -22.156 -4.483 6.430 1.00 96.00 191 ASP A C 1
ATOM 1504 O O . ASP A 1 191 ? -22.752 -5.380 7.029 1.00 96.00 191 ASP A O 1
ATOM 1508 N N . LYS A 1 192 ? -22.567 -3.209 6.483 1.00 95.88 192 LYS A N 1
ATOM 1509 C CA . LYS A 1 192 ? -23.713 -2.771 7.296 1.00 95.88 192 LYS A CA 1
ATOM 1510 C C . LYS A 1 192 ? -25.000 -3.496 6.910 1.00 95.88 192 LYS A C 1
ATOM 1512 O O . LYS A 1 192 ? -25.646 -4.092 7.769 1.00 95.88 192 LYS A O 1
ATOM 1517 N N . ALA A 1 193 ? -25.343 -3.483 5.622 1.00 97.44 193 ALA A N 1
ATOM 1518 C CA . ALA A 1 193 ? -26.572 -4.100 5.131 1.00 97.44 193 ALA A CA 1
ATOM 1519 C C . ALA A 1 193 ? -26.592 -5.621 5.373 1.00 97.44 193 ALA A C 1
ATOM 1521 O O . ALA A 1 193 ? -27.585 -6.165 5.857 1.00 97.44 193 ALA A O 1
ATOM 1522 N N . ALA A 1 194 ? -25.485 -6.309 5.085 1.00 97.38 194 ALA A N 1
ATOM 1523 C CA . ALA A 1 194 ? -25.353 -7.745 5.299 1.00 97.38 194 ALA A CA 1
ATOM 1524 C C . ALA A 1 194 ? -25.398 -8.101 6.790 1.00 97.38 194 ALA A C 1
ATOM 1526 O O . ALA A 1 194 ? -26.085 -9.043 7.180 1.00 97.38 194 ALA A O 1
ATOM 1527 N N . THR A 1 195 ? -24.723 -7.323 7.638 1.00 97.44 195 THR A N 1
ATOM 1528 C CA . THR A 1 195 ? -24.712 -7.528 9.090 1.00 97.44 195 THR A CA 1
ATOM 1529 C C . THR A 1 195 ? -26.109 -7.390 9.693 1.00 97.44 195 THR A C 1
ATOM 1531 O O . THR A 1 195 ? -26.492 -8.208 10.533 1.00 97.44 195 THR A O 1
ATOM 1534 N N . ASP A 1 196 ? -26.896 -6.406 9.253 1.00 97.19 196 ASP A N 1
ATOM 1535 C CA . ASP A 1 196 ? -28.272 -6.216 9.726 1.00 97.19 196 ASP A CA 1
ATOM 1536 C C . ASP A 1 196 ? -29.177 -7.393 9.345 1.00 97.19 196 ASP A C 1
ATOM 1538 O O . ASP A 1 196 ? -29.965 -7.858 10.171 1.00 97.19 196 ASP A O 1
ATOM 1542 N N . ILE A 1 197 ? -29.007 -7.951 8.142 1.00 97.25 197 ILE A N 1
ATOM 1543 C CA . ILE A 1 197 ? -29.728 -9.156 7.715 1.00 97.25 197 ILE A CA 1
ATOM 1544 C C . ILE A 1 197 ? -29.278 -10.382 8.527 1.00 97.25 197 ILE A C 1
ATOM 1546 O O . ILE A 1 197 ? -30.103 -11.139 9.043 1.00 97.25 197 ILE A O 1
ATOM 1550 N N . CYS A 1 198 ? -27.970 -10.576 8.694 1.00 97.44 198 CYS A N 1
ATOM 1551 C CA . CYS A 1 198 ? -27.409 -11.703 9.438 1.00 97.44 198 CYS A CA 1
ATOM 1552 C C . CYS A 1 198 ? -27.898 -11.751 10.893 1.00 97.44 198 CYS A C 1
ATOM 1554 O O . CYS A 1 198 ? -28.114 -12.838 11.435 1.00 97.44 198 CYS A O 1
ATOM 1556 N N . LYS A 1 199 ? -28.133 -10.594 11.523 1.00 97.44 199 LYS A N 1
ATOM 1557 C CA . LYS A 1 199 ? -28.634 -10.504 12.903 1.00 97.44 199 LYS A CA 1
ATOM 1558 C C . LYS A 1 199 ? -30.039 -11.079 13.099 1.00 97.44 199 LYS A C 1
ATOM 1560 O O . LYS A 1 199 ? -30.346 -11.465 14.229 1.00 97.44 199 LYS A O 1
ATOM 1565 N N . TYR A 1 200 ? -30.858 -11.206 12.047 1.00 97.12 200 TYR A N 1
ATOM 1566 C CA . TYR A 1 200 ? -32.139 -11.922 12.140 1.00 97.12 200 TYR A CA 1
ATOM 1567 C C . TYR A 1 200 ? -31.949 -13.419 12.415 1.00 97.12 200 TYR A C 1
ATOM 1569 O O . TYR A 1 200 ? -32.767 -14.021 13.107 1.00 97.12 200 TYR A O 1
ATOM 1577 N N . PHE A 1 201 ? -30.855 -14.008 11.926 1.00 97.25 201 PHE A N 1
ATOM 1578 C CA . PHE A 1 201 ? -30.539 -15.428 12.107 1.00 97.25 201 PHE A CA 1
ATOM 1579 C C . PHE A 1 201 ? -29.594 -15.663 13.286 1.00 97.25 201 PHE A C 1
ATOM 1581 O O . PHE A 1 201 ? -29.719 -16.648 14.012 1.00 97.25 201 PHE A O 1
ATOM 1588 N N . LEU A 1 202 ? -28.639 -14.753 13.490 1.00 96.00 202 LEU A N 1
ATOM 1589 C CA . LEU A 1 202 ? -27.590 -14.903 14.483 1.00 96.00 202 LEU A CA 1
ATOM 1590 C C . LEU A 1 202 ? -27.183 -13.553 15.088 1.00 96.00 202 LEU A C 1
ATOM 1592 O O . LEU A 1 202 ? -26.320 -12.845 14.575 1.00 96.00 202 LEU A O 1
ATOM 1596 N N . LYS A 1 203 ? -27.742 -13.234 16.262 1.00 95.19 203 LYS A N 1
ATOM 1597 C CA . LYS A 1 203 ? -27.531 -11.947 16.958 1.00 95.19 203 LYS A CA 1
ATOM 1598 C C . LYS A 1 203 ? -26.069 -11.612 17.290 1.00 95.19 203 LYS A C 1
ATOM 1600 O O . LYS A 1 203 ? -25.761 -10.447 17.509 1.00 95.19 203 LYS A O 1
ATOM 1605 N N . LYS A 1 204 ? -25.178 -12.611 17.354 1.00 96.75 204 LYS A N 1
ATOM 1606 C CA . LYS A 1 204 ? -23.749 -12.420 17.670 1.00 96.75 204 LYS A CA 1
ATOM 1607 C C . LYS A 1 204 ? -22.902 -11.926 16.489 1.00 96.75 204 LYS A C 1
ATOM 1609 O O . LYS A 1 204 ? -21.721 -11.668 16.689 1.00 96.75 204 LYS A O 1
ATOM 1614 N N . VAL A 1 205 ? -23.453 -11.844 15.274 1.00 96.25 205 VAL A N 1
ATOM 1615 C CA . VAL A 1 205 ? -22.713 -11.335 14.107 1.00 96.25 205 VAL A CA 1
ATOM 1616 C C . VAL A 1 205 ? -22.434 -9.841 14.286 1.00 96.25 205 VAL A C 1
ATOM 1618 O O . VAL A 1 205 ? -23.356 -9.051 14.500 1.00 96.25 205 VAL A O 1
ATOM 1621 N N . THR A 1 206 ? -21.156 -9.464 14.209 1.00 94.38 206 THR A N 1
ATOM 1622 C CA . THR A 1 206 ? -20.686 -8.081 14.403 1.00 94.38 206 THR A CA 1
ATOM 1623 C C . THR A 1 206 ? -20.329 -7.367 13.105 1.00 94.38 206 THR A C 1
ATOM 1625 O O . THR A 1 206 ? -20.416 -6.145 13.067 1.00 94.38 206 THR A O 1
ATOM 1628 N N . SER A 1 207 ? -19.921 -8.111 12.076 1.00 94.00 207 SER A N 1
ATOM 1629 C CA . SER A 1 207 ? -19.555 -7.601 10.752 1.00 94.00 207 SER A CA 1
ATOM 1630 C C . SER A 1 207 ? -19.626 -8.716 9.703 1.00 94.00 207 SER A C 1
ATOM 1632 O O . SER A 1 207 ? -19.670 -9.905 10.038 1.00 94.00 207 SER A O 1
ATOM 1634 N N . CYS A 1 208 ? -19.623 -8.332 8.433 1.00 94.38 208 CYS A N 1
ATOM 1635 C CA . CYS A 1 208 ? -19.548 -9.183 7.256 1.00 94.38 208 CYS A CA 1
ATOM 1636 C C . CYS A 1 208 ? -18.460 -8.643 6.318 1.00 94.38 208 CYS A C 1
ATOM 1638 O O . CYS A 1 208 ? -18.440 -7.462 5.985 1.00 94.38 208 CYS A O 1
ATOM 1640 N N . SER A 1 209 ? -17.553 -9.511 5.868 1.00 92.75 209 SER A N 1
ATOM 1641 C CA . SER A 1 209 ? -16.492 -9.149 4.925 1.00 92.75 209 SER A CA 1
ATOM 1642 C C . SER A 1 209 ? -16.725 -9.786 3.559 1.00 92.75 209 SER A C 1
ATOM 1644 O O . SER A 1 209 ? -17.146 -10.938 3.452 1.00 92.75 209 SER A O 1
ATOM 1646 N N . ALA A 1 210 ? -16.427 -9.032 2.502 1.00 93.56 210 ALA A N 1
ATOM 1647 C CA . ALA A 1 210 ? -16.381 -9.561 1.147 1.00 93.56 210 ALA A CA 1
ATOM 1648 C C . ALA A 1 210 ? -15.003 -10.184 0.883 1.00 93.56 210 ALA A C 1
ATOM 1650 O O . ALA A 1 210 ? -13.974 -9.587 1.202 1.00 93.56 210 ALA A O 1
ATOM 1651 N N . SER A 1 211 ? -14.987 -11.372 0.282 1.00 94.81 211 SER A N 1
ATOM 1652 C CA . SER A 1 211 ? -13.775 -11.986 -0.260 1.00 94.81 211 SER A CA 1
ATOM 1653 C C . SER A 1 211 ? -13.796 -11.863 -1.781 1.00 94.81 211 SER A C 1
ATOM 1655 O O . SER A 1 211 ? -14.849 -12.031 -2.396 1.00 94.81 211 SER A O 1
ATOM 1657 N N . LEU A 1 212 ? -12.646 -11.553 -2.378 1.00 94.81 212 LEU A N 1
ATOM 1658 C CA . LEU A 1 212 ? -12.474 -11.431 -3.822 1.00 94.81 212 LEU A CA 1
ATOM 1659 C C . LEU A 1 212 ? -11.291 -12.300 -4.256 1.00 94.81 212 LEU A C 1
ATOM 1661 O O . LEU A 1 212 ? -10.151 -12.018 -3.890 1.00 94.81 212 LEU A O 1
ATOM 1665 N N . GLY A 1 213 ? -11.569 -13.345 -5.035 1.00 96.50 213 GLY A N 1
ATOM 1666 C CA . GLY A 1 213 ? -10.560 -14.148 -5.723 1.00 96.50 213 GLY A CA 1
ATOM 1667 C C . GLY A 1 213 ? -10.519 -13.750 -7.190 1.00 96.50 213 GLY A C 1
ATOM 1668 O O . GLY A 1 213 ? -11.442 -14.075 -7.929 1.00 96.50 213 GLY A O 1
ATOM 1669 N N . ILE A 1 214 ? -9.491 -13.003 -7.591 1.00 95.44 214 ILE A N 1
ATOM 1670 C CA . ILE A 1 214 ? -9.305 -12.614 -8.992 1.00 95.44 214 ILE A CA 1
ATOM 1671 C C . ILE A 1 214 ? -8.521 -13.687 -9.747 1.00 95.44 214 ILE A C 1
ATOM 1673 O O . ILE A 1 214 ? -7.574 -14.266 -9.215 1.00 95.44 214 ILE A O 1
ATOM 1677 N N . GLU A 1 215 ? -8.883 -13.894 -11.006 1.00 96.31 215 GLU A N 1
ATOM 1678 C CA . GLU A 1 215 ? -8.103 -14.662 -11.973 1.00 96.31 215 GLU A CA 1
ATOM 1679 C C . GLU A 1 215 ? -7.548 -13.680 -13.006 1.00 96.31 215 GLU A C 1
ATOM 1681 O O . GLU A 1 215 ? -8.269 -12.804 -13.487 1.00 96.31 215 GLU A O 1
ATOM 1686 N N . GLN A 1 216 ? -6.248 -13.768 -13.292 1.00 95.56 216 GLN A N 1
ATOM 1687 C CA . GLN A 1 216 ? -5.571 -12.834 -14.187 1.00 95.56 216 GLN A CA 1
ATOM 1688 C C . GLN A 1 216 ? -5.148 -13.542 -15.473 1.00 95.56 216 GLN A C 1
ATOM 1690 O O . GLN A 1 216 ? -4.326 -14.457 -15.444 1.00 95.56 216 GLN A O 1
ATOM 1695 N N . GLU A 1 217 ? -5.660 -13.058 -16.601 1.00 96.00 217 GLU A N 1
ATOM 1696 C CA . GLU A 1 217 ? -5.254 -13.481 -17.940 1.00 96.00 217 GLU A CA 1
ATOM 1697 C C . GLU A 1 217 ? -4.339 -12.428 -18.574 1.00 96.00 217 GLU A C 1
ATOM 1699 O O . GLU A 1 217 ? -4.562 -11.223 -18.438 1.00 96.00 217 GLU A O 1
ATOM 1704 N N . TYR A 1 218 ? -3.289 -12.872 -19.263 1.00 95.12 218 TYR A N 1
ATOM 1705 C CA . TYR A 1 218 ? -2.376 -11.995 -19.992 1.00 95.12 218 TYR A CA 1
ATOM 1706 C C . TYR A 1 218 ? -1.695 -12.739 -21.142 1.00 95.12 218 TYR A C 1
ATOM 1708 O O . TYR A 1 218 ? -1.550 -13.961 -21.127 1.00 95.12 218 TYR A O 1
ATOM 1716 N N . PHE A 1 219 ? -1.240 -11.976 -22.135 1.00 95.62 219 PHE A N 1
ATOM 1717 C CA . PHE A 1 219 ? -0.420 -12.472 -23.235 1.00 95.62 219 PHE A CA 1
ATOM 1718 C C . PHE A 1 219 ? 1.014 -11.975 -23.070 1.00 95.62 219 PHE A C 1
ATOM 1720 O O . PHE A 1 219 ? 1.243 -10.847 -22.638 1.00 95.62 219 PHE A O 1
ATOM 1727 N N . LEU A 1 220 ? 1.983 -12.807 -23.451 1.00 93.94 220 LEU A N 1
ATOM 1728 C CA . LEU A 1 220 ? 3.386 -12.414 -23.539 1.00 93.94 220 LEU A CA 1
ATOM 1729 C C . LEU A 1 220 ? 3.818 -12.425 -25.003 1.00 93.94 220 LEU A C 1
ATOM 1731 O O . LEU A 1 220 ? 3.657 -13.424 -25.704 1.00 93.94 220 LEU A O 1
ATOM 1735 N N . VAL A 1 221 ? 4.392 -11.313 -25.450 1.00 92.38 221 VAL A N 1
ATOM 1736 C CA . VAL A 1 221 ? 5.019 -11.172 -26.766 1.00 92.38 221 VAL A CA 1
ATOM 1737 C C . VAL A 1 221 ? 6.440 -10.682 -26.540 1.00 92.38 221 VAL A C 1
ATOM 1739 O O . VAL A 1 221 ? 6.684 -9.848 -25.671 1.00 92.38 221 VAL A O 1
ATOM 1742 N N . ASP A 1 222 ? 7.394 -11.211 -27.303 1.00 92.62 222 ASP A N 1
ATOM 1743 C CA . ASP A 1 222 ? 8.763 -10.709 -27.252 1.00 92.62 222 ASP A CA 1
ATOM 1744 C C . ASP A 1 222 ? 8.794 -9.214 -27.595 1.00 92.62 222 ASP A C 1
ATOM 1746 O O . ASP A 1 222 ? 8.259 -8.804 -28.623 1.00 92.62 222 ASP A O 1
ATOM 1750 N N . GLU A 1 223 ? 9.447 -8.413 -26.756 1.00 92.31 223 GLU A N 1
ATOM 1751 C CA . GLU A 1 223 ? 9.547 -6.958 -26.905 1.00 92.31 223 GLU A CA 1
ATOM 1752 C C . GLU A 1 223 ? 9.994 -6.511 -28.312 1.00 92.31 223 GLU A C 1
ATOM 1754 O O . GLU A 1 223 ? 9.455 -5.548 -28.853 1.00 92.31 223 GLU A O 1
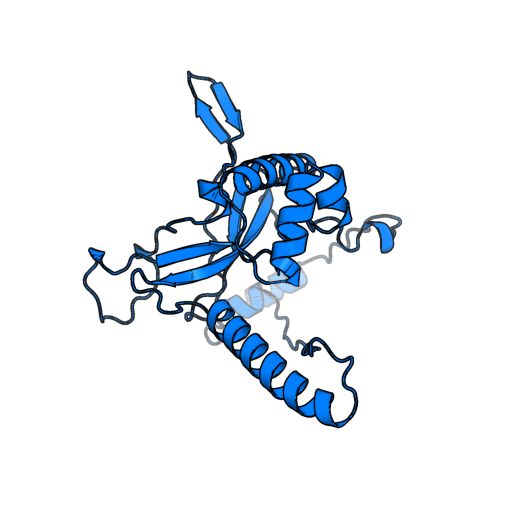ATOM 1759 N N . ALA A 1 224 ? 10.925 -7.225 -28.963 1.00 93.31 224 ALA A N 1
ATOM 1760 C CA . ALA A 1 224 ? 11.356 -6.871 -30.317 1.00 93.31 224 ALA A CA 1
ATOM 1761 C C . ALA A 1 224 ? 10.245 -7.113 -31.354 1.00 93.31 224 ALA A C 1
ATOM 1763 O O . ALA A 1 224 ? 10.108 -6.349 -32.310 1.00 93.31 224 ALA A O 1
ATOM 1764 N N . MET A 1 225 ? 9.441 -8.164 -31.169 1.00 93.06 225 MET A N 1
ATOM 1765 C CA . MET A 1 225 ? 8.286 -8.466 -32.024 1.00 93.06 225 MET A CA 1
ATOM 1766 C C . MET A 1 225 ? 7.111 -7.522 -31.748 1.00 93.06 225 MET A C 1
ATOM 1768 O O . MET A 1 225 ? 6.428 -7.139 -32.696 1.00 93.06 225 MET A O 1
ATOM 1772 N N . PHE A 1 226 ? 6.914 -7.130 -30.485 1.00 93.94 226 PHE A N 1
ATOM 1773 C CA . PHE A 1 226 ? 5.941 -6.124 -30.059 1.00 93.94 226 PHE A CA 1
ATOM 1774 C C . PHE A 1 226 ? 6.243 -4.769 -30.713 1.00 93.94 226 PHE A C 1
ATOM 1776 O O . PHE A 1 226 ? 5.422 -4.257 -31.464 1.00 93.94 226 PHE A O 1
ATOM 1783 N N . ASN A 1 227 ? 7.475 -4.269 -30.576 1.00 92.62 227 ASN A N 1
ATOM 1784 C CA . ASN A 1 227 ? 7.901 -2.999 -31.176 1.00 92.62 227 ASN A CA 1
ATOM 1785 C C . ASN A 1 227 ? 7.870 -3.011 -32.716 1.00 92.62 227 ASN A C 1
ATOM 1787 O O . ASN A 1 227 ? 7.753 -1.967 -33.353 1.00 92.62 227 ASN A O 1
ATOM 1791 N N . ALA A 1 228 ? 7.971 -4.188 -33.345 1.00 93.25 228 ALA A N 1
ATOM 1792 C CA . ALA A 1 228 ? 7.848 -4.336 -34.796 1.00 93.25 228 ALA A CA 1
ATOM 1793 C C . ALA A 1 228 ? 6.389 -4.345 -35.300 1.00 93.25 228 ALA A C 1
ATOM 1795 O O . ALA A 1 228 ? 6.175 -4.456 -36.513 1.00 93.25 228 ALA A O 1
ATOM 1796 N N . ARG A 1 229 ? 5.399 -4.260 -34.402 1.00 92.69 229 ARG A N 1
ATOM 1797 C CA . ARG A 1 229 ? 3.960 -4.238 -34.687 1.00 92.69 229 ARG A CA 1
ATOM 1798 C C . ARG A 1 229 ? 3.352 -2.918 -34.201 1.00 92.69 229 ARG A C 1
ATOM 1800 O O . ARG A 1 229 ? 2.939 -2.843 -33.051 1.00 92.69 229 ARG A O 1
ATOM 1807 N N . PRO A 1 230 ? 3.259 -1.892 -35.067 1.00 90.56 230 PRO A N 1
ATOM 1808 C CA . PRO A 1 230 ? 2.723 -0.583 -34.685 1.00 90.56 230 PRO A CA 1
ATOM 1809 C C . PRO A 1 230 ? 1.285 -0.609 -34.158 1.00 90.56 230 PRO A C 1
ATOM 1811 O O . PRO A 1 230 ? 0.864 0.328 -33.507 1.00 90.56 230 PRO A O 1
ATOM 1814 N N . ASP A 1 231 ? 0.523 -1.658 -34.462 1.00 94.19 231 ASP A N 1
ATOM 1815 C CA . ASP A 1 231 ? -0.834 -1.862 -33.957 1.00 94.19 231 ASP A CA 1
ATOM 1816 C C . ASP A 1 231 ? -0.890 -2.369 -32.506 1.00 94.19 231 ASP A C 1
ATOM 1818 O O . ASP A 1 231 ? -1.957 -2.343 -31.901 1.00 94.19 231 ASP A O 1
ATOM 1822 N N . LEU A 1 232 ? 0.232 -2.853 -31.962 1.00 89.62 232 LEU A N 1
ATOM 1823 C CA . LEU A 1 232 ? 0.353 -3.268 -30.563 1.00 89.62 232 LEU A CA 1
ATOM 1824 C C . LEU A 1 232 ? 0.945 -2.174 -29.658 1.00 89.62 232 LEU A C 1
ATOM 1826 O O . LEU A 1 232 ? 0.856 -2.321 -28.442 1.00 89.62 232 LEU A O 1
ATOM 1830 N N . VAL A 1 233 ? 1.559 -1.133 -30.237 1.00 74.19 233 VAL A N 1
ATOM 1831 C CA . VAL A 1 233 ? 2.313 -0.070 -29.543 1.00 74.19 233 VAL A CA 1
ATOM 1832 C C . VAL A 1 233 ? 1.447 1.161 -29.303 1.00 74.19 233 VAL A C 1
ATOM 1834 O O . VAL A 1 233 ? 0.743 1.575 -30.249 1.00 74.19 233 VAL A O 1
#

Sequence (233 aa):
MRHEAVKTVLSRKNKFTYKGDVSFTKLYNSNVFDDLAMRDFLSKEAYESVSKSVKEGKTINRKMAEHVASGMKQWALSKGASHYTHWFQPLTGSTAEKHDSFWEPSNGKAVEKFSANALVQQEPDASSLPNGGLRNTFEARGYTAWDPSSPAFIHENTTGRTLCIPTVFVSYNGEALDYKAPLLKSINLIDKAATDICKYFLKKVTSCSASLGIEQEYFLVDEAMFNARPDLV

Secondary structure (DSSP, 8-state):
-HHHHHHHHHH---------S--HHHHTTTTB--HHHHHHHS-HHHHHHHHHHHHH-PPPPHHHHHHHHHHHHHHHHHTT--EEEEEB-BTTSS-B---EESEEEETTEEEE---HHHHHEE---GGGS--TT-S-TTS--EEEEE-TTS--EEEEETTEEEEEEEEEEEETT--B-BSHHHHHHHHHHHHHHHHHHHHHH-TT------------------HHHHHT-TTT-

pLDDT: mean 88.01, std 12.56, range [43.44, 98.19]

Foldseek 3Di:
DQVVLVVVVVPDDDDDDPPPDDDPVCVVCVFWCDLVLCVVQADPVLSVLLVCCLPPVDDRDQVSLFRVQRSLLVSQVVVVAQWEWAWFAFPVGDIDTDTDGLWDDDPNDTDGDTGSCNQAKDFDPQLPPDPPPDDDSVQSIKMWGADSNGTWGWDQDPVGIYTYGHTFIATPVRHGRGPVVVVVVVQVVCFVVVQVVVCVVPVPRDTDGDDDDDDDDDDDDPPSNQVVDPVND

Radius of gyration: 22.09 Å; chains: 1; bounding box: 58×50×62 Å